Protein AF-Q32J67-F1 (afdb_monomer)

Sequence (206 aa):
MATLTDVAEKTATAYMEISRYQALCDAAQRNIHSLENVYNMAALRANAGLNSSSDELQAQTCIAGMRSTLEQYQAQMASAKAQLAVLTGVQPEAIAAPPAELAEQPVSLKNIDYQSIPLVLAAENLRQSAQYGVEKTKAQYWPTLSIQGGKTRYQTSDRSYWDDQLQLNVNAPLYQGGAVSAQVQQAEGQQKISASQVEQAKLDVL

Solvent-accessible surface area (backbone atoms only — not comparable to full-atom values): 11510 Å² total; per-residue (Å²): 130,85,47,74,64,55,52,51,48,52,40,52,50,27,51,50,45,31,53,50,26,51,54,49,36,55,49,38,53,54,48,42,56,53,38,51,52,53,25,52,53,32,44,53,35,26,76,70,68,75,46,64,65,62,56,27,53,50,33,49,49,52,39,54,53,44,50,54,50,34,53,51,31,51,52,51,26,51,51,26,37,52,52,32,20,72,72,69,75,48,81,65,90,76,80,78,81,77,65,72,69,76,77,54,75,89,70,60,86,88,72,66,64,58,86,77,34,68,64,30,46,52,28,46,53,48,24,52,51,28,48,52,47,26,53,57,42,54,48,65,74,45,63,48,78,48,77,50,74,49,77,47,78,48,79,53,100,91,52,71,53,77,48,79,46,79,47,82,46,76,50,65,77,87,77,66,90,56,52,62,58,54,50,30,53,51,30,50,49,50,24,52,52,28,50,51,44,30,53,50,39,52,57,78,70,110

Radius of gyration: 34.41 Å; Cα contacts (8 Å, |Δi|>4): 169; chains: 1; bounding box: 101×38×79 Å

InterPro domains:
  IPR003423 Outer membrane efflux protein [PF02321] (5-89)
  IPR003423 Outer membrane efflux protein [PF02321] (118-205)
  IPR051906 Outer membrane protein TolC-like [PTHR30026] (3-205)

Organism: Shigella dysenteriae serotype 1 (strain Sd197) (NCBI:txid300267)

Mean predicted aligned error: 8.93 Å

Nearest PDB structures (foldseek):
  2wmz-assembly1_B  TM=5.118E-01  e=3.443E-07  Escherichia coli K-12
  2xmn-assembly1_C  TM=4.868E-01  e=1.794E-07  Escherichia coli K-12
  1ek9-assembly1_A  TM=4.759E-01  e=8.212E-07  Escherichia coli
  5azs-assembly1_C  TM=4.398E-01  e=3.025E-06  Pseudomonas aeruginosa PAO1
  4mt0-assembly1_A  TM=4.741E-01  e=1.985E-04  Neisseria gonorrhoeae

pLDDT: mean 92.66, std 7.28, range [44.03, 98.69]

Secondary structure (DSSP, 8-state):
---HHHHHHHHHHHHHHHHHHHHHHHHHHHHHHHHHHHHHHHHHHHHTTSS-HHHHHHHHHHHHHHHHHHHHHHHHHHHHHHHHHHHHS---SS-PPPPGGGGS--S-GGG--GGG-HHHHHHHHHHHHHHHHHHHHHGGGSPEEEEEEEEEEEEETTEEEEEEEEEEEEE-----TTHHHHHHHHHHHHHHHHHHHHHHHHHTT-

Foldseek 3Di:
DQDPVNLVVLLVVLLVLLLVLVVVLVVLVVVLVVLVVQLVVLVVCVVVVNDPCVSNVVSVVVSVVSVVVSVVSVVSSVVSQVSNCVSPVDRDPDDDNPDPCVVDDPDDLVPDPLVPDPLLVVLVVQLVVLVVVLVVLVCLQAKDKDKDWDWDWDDDPVDIDIDTDIDIDIGHDPDDPCPSVVSSVVSVVSSVVSVVSSVVSSVVVD

Structure (mmCIF, N/CA/C/O backbone):
data_AF-Q32J67-F1
#
_entry.id   AF-Q32J67-F1
#
loop_
_atom_site.group_PDB
_atom_site.id
_atom_site.type_symbol
_atom_site.label_atom_id
_atom_site.label_alt_id
_atom_site.label_comp_id
_atom_site.label_asym_id
_atom_site.label_entity_id
_atom_site.label_seq_id
_atom_site.pdbx_PDB_ins_code
_atom_site.Cartn_x
_atom_site.Cartn_y
_atom_site.Cartn_z
_atom_site.occupancy
_atom_site.B_iso_or_equiv
_atom_site.auth_seq_id
_atom_site.auth_comp_id
_atom_site.auth_asym_id
_atom_site.auth_atom_id
_atom_site.pdbx_PDB_model_num
ATOM 1 N N . MET A 1 1 ? 15.522 -7.522 2.163 1.00 44.03 1 MET A N 1
ATOM 2 C CA . MET A 1 1 ? 15.788 -7.894 3.567 1.00 44.03 1 MET A CA 1
ATOM 3 C C . MET A 1 1 ? 14.934 -6.985 4.427 1.00 44.03 1 MET A C 1
ATOM 5 O O . MET A 1 1 ? 15.069 -5.779 4.271 1.00 44.03 1 MET A O 1
ATOM 9 N N . ALA A 1 2 ? 14.028 -7.532 5.240 1.00 58.34 2 ALA A N 1
ATOM 10 C CA . ALA A 1 2 ? 13.327 -6.738 6.247 1.00 58.34 2 ALA A CA 1
ATOM 11 C C . ALA A 1 2 ? 14.368 -6.225 7.250 1.00 58.34 2 ALA A C 1
ATOM 13 O O . ALA A 1 2 ? 15.205 -6.999 7.719 1.00 58.34 2 ALA A O 1
ATOM 14 N N . THR A 1 3 ? 14.386 -4.922 7.502 1.00 80.50 3 THR A N 1
ATOM 15 C CA . THR A 1 3 ? 15.254 -4.337 8.527 1.00 80.50 3 THR A CA 1
ATOM 16 C C . THR A 1 3 ? 14.644 -4.590 9.905 1.00 80.50 3 THR A C 1
ATOM 18 O O . THR A 1 3 ? 13.451 -4.865 10.023 1.00 80.50 3 THR A O 1
ATOM 21 N N . LEU A 1 4 ? 15.442 -4.478 10.972 1.00 84.75 4 LEU A N 1
ATOM 22 C CA . LEU A 1 4 ? 14.909 -4.529 12.343 1.00 84.75 4 LEU A CA 1
ATOM 23 C C . LEU A 1 4 ? 13.799 -3.490 12.557 1.00 84.75 4 LEU A C 1
ATOM 25 O O . LEU A 1 4 ? 12.823 -3.773 13.243 1.00 84.75 4 LEU A O 1
ATOM 29 N N . THR A 1 5 ? 13.923 -2.322 11.924 1.00 84.50 5 THR A N 1
ATOM 30 C CA . THR A 1 5 ? 12.911 -1.263 11.948 1.00 84.50 5 THR A CA 1
ATOM 31 C C . THR A 1 5 ? 11.600 -1.704 11.299 1.00 84.50 5 THR A C 1
ATOM 33 O O . THR A 1 5 ? 10.558 -1.518 11.908 1.00 84.50 5 THR A O 1
ATOM 36 N N . ASP A 1 6 ? 11.643 -2.353 10.129 1.00 87.12 6 ASP A N 1
ATOM 37 C CA . ASP A 1 6 ? 10.445 -2.871 9.444 1.00 87.12 6 ASP A CA 1
ATOM 38 C C . ASP A 1 6 ? 9.730 -3.944 10.282 1.00 87.12 6 ASP A C 1
ATOM 40 O O . ASP A 1 6 ? 8.506 -3.956 10.389 1.00 87.12 6 ASP A O 1
ATOM 44 N N . VAL A 1 7 ? 10.487 -4.828 10.941 1.00 91.19 7 VAL A N 1
ATOM 45 C CA . VAL A 1 7 ? 9.901 -5.827 11.849 1.00 91.19 7 VAL A CA 1
ATOM 46 C C . VAL A 1 7 ? 9.287 -5.157 13.078 1.00 91.19 7 VAL A C 1
ATOM 48 O O . VAL A 1 7 ? 8.182 -5.526 13.478 1.00 91.19 7 VAL A O 1
ATOM 51 N N . ALA A 1 8 ? 9.963 -4.168 13.668 1.00 91.69 8 ALA A N 1
ATOM 52 C CA . ALA A 1 8 ? 9.455 -3.432 14.824 1.00 91.69 8 ALA A CA 1
ATOM 53 C C . ALA A 1 8 ? 8.182 -2.639 14.488 1.00 91.69 8 ALA A C 1
ATOM 55 O O . ALA A 1 8 ? 7.212 -2.709 15.238 1.00 91.69 8 ALA A O 1
ATOM 56 N N . GLU A 1 9 ? 8.154 -1.959 13.341 1.00 90.56 9 GLU A N 1
ATOM 57 C CA . GLU A 1 9 ? 6.986 -1.241 12.826 1.00 90.56 9 GLU A CA 1
ATOM 58 C C . GLU A 1 9 ? 5.807 -2.193 12.619 1.00 90.56 9 GLU A C 1
ATOM 60 O O . GLU A 1 9 ? 4.740 -1.989 13.191 1.00 90.56 9 GLU A O 1
ATOM 65 N N . LYS A 1 10 ? 6.008 -3.295 11.887 1.00 93.19 10 LYS A N 1
ATOM 66 C CA . LYS A 1 10 ? 4.960 -4.305 11.668 1.00 93.19 10 LYS A CA 1
ATOM 67 C C . LYS A 1 10 ? 4.450 -4.901 12.973 1.00 93.19 10 LYS A C 1
ATOM 69 O O . LYS A 1 10 ? 3.253 -5.134 13.111 1.00 93.19 10 LYS A O 1
ATOM 74 N N . THR A 1 11 ? 5.344 -5.129 13.933 1.00 93.94 11 THR A N 1
ATOM 75 C CA . THR A 1 11 ? 4.987 -5.634 15.265 1.00 93.94 11 THR A CA 1
ATOM 76 C C . THR A 1 11 ? 4.120 -4.620 16.010 1.00 93.94 11 THR A C 1
ATOM 78 O O . THR A 1 11 ? 3.085 -4.994 16.561 1.00 93.94 11 THR A O 1
ATOM 81 N N . ALA A 1 12 ? 4.495 -3.337 15.989 1.00 92.19 12 ALA A N 1
ATOM 82 C CA . ALA A 1 12 ? 3.724 -2.261 16.605 1.00 92.19 12 ALA A CA 1
ATOM 83 C C . ALA A 1 12 ? 2.354 -2.081 15.932 1.00 92.19 12 ALA A C 1
ATOM 85 O O . ALA A 1 12 ? 1.340 -2.003 16.624 1.00 92.19 12 ALA A O 1
ATOM 86 N N . THR A 1 13 ? 2.294 -2.102 14.599 1.00 93.12 13 THR A N 1
ATOM 87 C CA . THR A 1 13 ? 1.035 -2.032 13.849 1.00 93.12 13 THR A CA 1
ATOM 88 C C . THR A 1 13 ? 0.132 -3.211 14.193 1.00 93.12 13 THR A C 1
ATOM 90 O O . THR A 1 13 ? -1.011 -2.994 14.584 1.00 93.12 13 THR A O 1
ATOM 93 N N . ALA A 1 14 ? 0.640 -4.448 14.158 1.00 94.19 14 ALA A N 1
ATOM 94 C CA . ALA A 1 14 ? -0.142 -5.630 14.528 1.00 94.19 14 ALA A CA 1
ATOM 95 C C . ALA A 1 14 ? -0.662 -5.548 15.975 1.00 94.19 14 ALA A C 1
ATOM 97 O O . ALA A 1 14 ? -1.817 -5.882 16.242 1.00 94.19 14 ALA A O 1
ATOM 98 N N . TYR A 1 15 ? 0.151 -5.042 16.909 1.00 94.50 15 TYR A N 1
ATOM 99 C CA . TYR A 1 15 ? -0.270 -4.793 18.289 1.00 94.50 15 TYR A CA 1
ATOM 100 C C . TYR A 1 15 ? -1.436 -3.792 18.367 1.00 94.50 15 TYR A C 1
ATOM 102 O O . TYR A 1 15 ? -2.450 -4.054 19.022 1.00 94.50 15 TYR A O 1
ATOM 110 N N . MET A 1 16 ? -1.329 -2.668 17.654 1.00 94.00 16 MET A N 1
ATOM 111 C CA . MET A 1 16 ? -2.381 -1.651 17.592 1.00 94.00 16 MET A CA 1
ATOM 112 C C . MET A 1 16 ? -3.652 -2.163 16.907 1.00 94.00 16 MET A C 1
ATOM 114 O O . MET A 1 16 ? -4.756 -1.820 17.334 1.00 94.00 16 MET A O 1
ATOM 118 N N . GLU A 1 17 ? -3.538 -3.024 15.896 1.00 95.31 17 GLU A N 1
ATOM 119 C CA . GLU A 1 17 ? -4.694 -3.638 15.242 1.00 95.31 17 GLU A CA 1
ATOM 120 C C . GLU A 1 17 ? -5.467 -4.573 16.174 1.00 95.31 17 GLU A C 1
ATOM 122 O O . GLU A 1 17 ? -6.699 -4.529 16.188 1.00 95.31 17 GLU A O 1
ATOM 127 N N . ILE A 1 18 ? -4.776 -5.372 16.994 1.00 96.19 18 ILE A N 1
ATOM 128 C CA . ILE A 1 18 ? -5.430 -6.206 18.013 1.00 96.19 18 ILE A CA 1
ATOM 129 C C . ILE A 1 18 ? -6.193 -5.314 18.998 1.00 96.19 18 ILE A C 1
ATOM 131 O O . ILE A 1 18 ? -7.356 -5.593 19.293 1.00 96.19 18 ILE A O 1
ATOM 135 N N . SER A 1 19 ? -5.577 -4.220 19.462 1.00 94.44 19 SER A N 1
ATOM 136 C CA . SER A 1 19 ? -6.222 -3.282 20.389 1.00 94.44 19 SER A CA 1
ATOM 137 C C . SER A 1 19 ? -7.449 -2.616 19.757 1.00 94.44 19 SER A C 1
ATOM 139 O O . SER A 1 19 ? -8.518 -2.566 20.372 1.00 94.44 19 SER A O 1
ATOM 141 N N . ARG A 1 20 ? -7.342 -2.195 18.490 1.00 95.75 20 ARG A N 1
ATOM 142 C CA . ARG A 1 20 ? -8.460 -1.664 17.699 1.00 95.75 20 ARG A CA 1
ATOM 143 C C . ARG A 1 20 ? -9.611 -2.662 17.630 1.00 95.75 20 ARG A C 1
ATOM 145 O O . ARG A 1 20 ? -10.749 -2.296 17.916 1.00 95.75 20 ARG A O 1
ATOM 152 N N . TYR A 1 21 ? -9.343 -3.906 17.236 1.00 97.31 21 TYR A N 1
ATOM 153 C CA . TYR A 1 21 ? -10.407 -4.895 17.079 1.00 97.31 21 TYR A CA 1
ATOM 154 C C . TYR A 1 21 ? -11.020 -5.321 18.409 1.00 97.31 21 TYR A C 1
ATOM 156 O O . TYR A 1 21 ? -12.222 -5.569 18.448 1.00 97.31 21 TYR A O 1
ATOM 164 N N . GLN A 1 22 ? -10.254 -5.313 19.501 1.00 95.69 22 GLN A N 1
ATOM 165 C CA . GLN A 1 22 ? -10.805 -5.492 20.842 1.00 95.69 22 GLN A CA 1
ATOM 166 C C . GLN A 1 22 ? -11.825 -4.394 21.173 1.00 95.69 22 GLN A C 1
ATOM 168 O O . GLN A 1 22 ? -12.973 -4.696 21.491 1.00 95.69 22 GLN A O 1
ATOM 173 N N . ALA A 1 23 ? -11.454 -3.123 20.985 1.00 95.50 23 ALA A N 1
ATOM 174 C CA . ALA A 1 23 ? -12.356 -1.997 21.223 1.00 95.50 23 ALA A CA 1
ATOM 175 C C . ALA A 1 23 ? -13.598 -2.022 20.308 1.00 95.50 23 ALA A C 1
ATOM 177 O O . ALA A 1 23 ? -14.700 -1.673 20.740 1.00 95.50 23 ALA A O 1
ATOM 178 N N . LEU A 1 24 ? -13.444 -2.455 19.051 1.00 98.06 24 LEU A N 1
ATOM 179 C CA . LEU A 1 24 ? -14.556 -2.623 18.112 1.00 98.06 24 LEU A CA 1
ATOM 180 C C . LEU A 1 24 ? -15.492 -3.771 18.512 1.00 98.06 24 LEU A C 1
ATOM 182 O O . LEU A 1 24 ? -16.707 -3.615 18.390 1.00 98.06 24 LEU A O 1
ATOM 186 N N . CYS A 1 25 ? -14.963 -4.885 19.028 1.00 97.88 25 CYS A N 1
ATOM 187 C CA . CYS A 1 25 ? -15.777 -5.969 19.582 1.00 97.88 25 CYS A CA 1
ATOM 188 C C . CYS A 1 25 ? -16.578 -5.482 20.796 1.00 97.88 25 CYS A C 1
ATOM 190 O O . CYS A 1 25 ? -17.792 -5.676 20.843 1.00 97.88 25 CYS A O 1
ATOM 192 N N . ASP A 1 26 ? -15.939 -4.762 21.721 1.00 97.12 26 ASP A N 1
ATOM 193 C CA . ASP A 1 26 ? -16.602 -4.202 22.904 1.00 97.12 26 ASP A CA 1
ATOM 194 C C . ASP A 1 26 ? -17.678 -3.168 22.529 1.00 97.12 26 ASP A C 1
ATOM 196 O O . ASP A 1 26 ? -18.742 -3.082 23.151 1.00 97.12 26 ASP A O 1
ATOM 200 N N . ALA A 1 27 ? -17.431 -2.355 21.498 1.00 98.19 27 ALA A N 1
ATOM 201 C CA . ALA A 1 27 ? -18.417 -1.421 20.961 1.00 98.19 27 ALA A CA 1
ATOM 202 C C . ALA A 1 27 ? -19.591 -2.146 20.282 1.00 98.19 27 ALA A C 1
ATOM 204 O O . ALA A 1 27 ? -20.748 -1.794 20.527 1.00 98.19 27 ALA A O 1
ATOM 205 N N . ALA A 1 28 ? -19.316 -3.171 19.472 1.00 98.00 28 ALA A N 1
ATOM 206 C CA . ALA A 1 28 ? -20.341 -3.975 18.814 1.00 98.00 28 ALA A CA 1
ATOM 207 C C . ALA A 1 28 ? -21.219 -4.709 19.837 1.00 98.00 28 ALA A C 1
ATOM 209 O O . ALA A 1 28 ? -22.442 -4.670 19.717 1.00 98.00 28 ALA A O 1
ATOM 210 N N . GLN A 1 29 ? -20.626 -5.277 20.890 1.00 98.38 29 GLN A N 1
ATOM 211 C CA . GLN A 1 29 ? -21.356 -5.954 21.962 1.00 98.38 29 GLN A CA 1
ATOM 212 C C . GLN A 1 29 ? -22.295 -4.999 22.715 1.00 98.38 29 GLN A C 1
ATOM 214 O O . GLN A 1 29 ? -23.468 -5.308 22.922 1.00 98.38 29 GLN A O 1
ATOM 219 N N . ARG A 1 30 ? -21.820 -3.795 23.065 1.00 98.44 30 ARG A N 1
ATOM 220 C CA . ARG A 1 30 ? -22.671 -2.753 23.672 1.00 98.44 30 ARG A CA 1
ATOM 221 C C . ARG A 1 30 ? -23.815 -2.327 22.751 1.00 98.44 30 ARG A C 1
ATOM 223 O O . ARG A 1 30 ? -24.921 -2.079 23.225 1.00 98.44 30 ARG A O 1
ATOM 230 N N . ASN A 1 31 ? -23.564 -2.252 21.446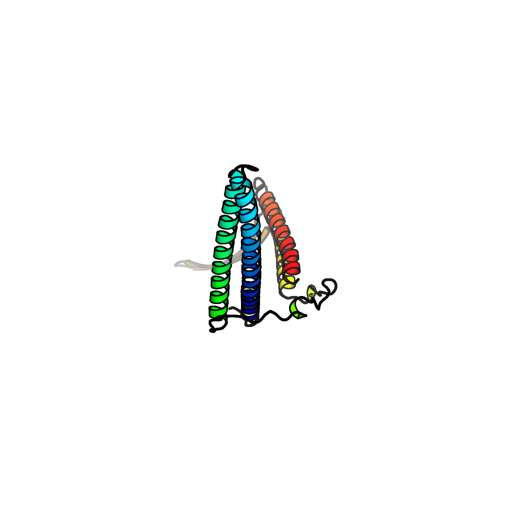 1.00 97.50 31 ASN A N 1
ATOM 231 C CA . ASN A 1 31 ? -24.584 -1.897 20.463 1.00 97.50 31 ASN A CA 1
ATOM 232 C C . ASN A 1 31 ? -25.641 -3.007 20.319 1.00 97.50 31 ASN A C 1
ATOM 234 O O . ASN A 1 31 ? -26.833 -2.712 20.334 1.00 97.50 31 ASN A O 1
ATOM 238 N N . ILE A 1 32 ? -25.229 -4.280 20.306 1.00 98.56 32 ILE A N 1
ATOM 239 C CA . ILE A 1 32 ? -26.148 -5.429 20.341 1.00 98.56 32 ILE A CA 1
ATOM 240 C C . ILE A 1 32 ? -27.062 -5.343 21.568 1.00 98.56 32 ILE A C 1
ATOM 242 O O . ILE A 1 32 ? -28.277 -5.411 21.412 1.00 98.56 32 ILE A O 1
ATOM 246 N N . HIS A 1 33 ? -26.514 -5.087 22.759 1.00 98.19 33 HIS A N 1
ATOM 247 C CA . HIS A 1 33 ? -27.327 -4.924 23.969 1.00 98.19 33 HIS A CA 1
ATOM 248 C C . HIS A 1 33 ? -28.293 -3.734 23.900 1.00 98.19 33 HIS A C 1
ATOM 250 O O . HIS A 1 33 ? -29.425 -3.816 24.373 1.00 98.19 33 HIS A O 1
ATOM 256 N N . SER A 1 34 ? -27.883 -2.624 23.282 1.00 97.94 34 SER A N 1
ATOM 257 C CA . SER A 1 34 ? -28.778 -1.486 23.040 1.00 97.94 34 SER A CA 1
ATOM 258 C C . SER A 1 34 ? -29.930 -1.861 22.098 1.00 97.94 34 SER A C 1
ATOM 260 O O . SER A 1 34 ? -31.093 -1.572 22.384 1.00 97.94 34 SER A O 1
ATOM 262 N N . LEU A 1 35 ? -29.628 -2.569 21.007 1.00 97.25 35 LEU A N 1
ATOM 263 C CA . LEU A 1 35 ? -30.623 -3.042 20.044 1.00 97.25 35 LEU A CA 1
ATOM 264 C C . LEU A 1 35 ? -31.576 -4.080 20.647 1.00 97.25 35 LEU A C 1
ATOM 266 O O . LEU A 1 35 ? -32.759 -4.068 20.319 1.00 97.25 35 LEU A O 1
ATOM 270 N N . GLU A 1 36 ? -31.106 -4.927 21.563 1.00 98.12 36 GLU A N 1
ATOM 271 C CA . GLU A 1 36 ? -31.950 -5.865 22.316 1.00 98.12 36 GLU A CA 1
ATOM 272 C C . GLU A 1 36 ? -33.009 -5.124 23.154 1.00 98.12 36 GLU A C 1
ATOM 274 O O . GLU A 1 36 ? -34.165 -5.546 23.205 1.00 98.12 36 GLU A O 1
ATOM 279 N N . ASN A 1 37 ? -32.675 -3.963 23.729 1.00 97.69 37 ASN A N 1
ATOM 280 C CA . ASN A 1 37 ? -33.658 -3.124 24.425 1.00 97.69 37 ASN A CA 1
ATOM 281 C C . ASN A 1 37 ? -34.697 -2.521 23.466 1.00 97.69 37 ASN A C 1
ATOM 283 O O . ASN A 1 37 ? -35.886 -2.488 23.788 1.00 97.69 37 ASN A O 1
ATOM 287 N N . VAL A 1 38 ? -34.267 -2.067 22.283 1.00 95.56 38 VAL A N 1
ATOM 288 C CA . VAL A 1 38 ? -35.172 -1.559 21.234 1.00 95.56 38 VAL A CA 1
ATOM 289 C C . VAL A 1 38 ? -36.122 -2.656 20.762 1.00 95.56 38 VAL A C 1
ATOM 291 O O . VAL A 1 38 ? -37.329 -2.427 20.689 1.00 95.56 38 VAL A O 1
ATOM 294 N N . TYR A 1 39 ? -35.594 -3.854 20.516 1.00 96.62 39 TYR A N 1
ATOM 295 C CA . TYR A 1 39 ? -36.379 -5.033 20.169 1.00 96.62 39 TYR A CA 1
ATOM 296 C C . TYR A 1 39 ? -37.432 -5.343 21.240 1.00 96.62 39 TYR A C 1
ATOM 298 O O . TYR A 1 39 ? -38.609 -5.470 20.914 1.00 96.62 39 TYR A O 1
ATOM 306 N N . ASN A 1 40 ? -37.050 -5.369 22.522 1.00 96.38 40 ASN A N 1
ATOM 307 C CA . ASN A 1 40 ? -37.987 -5.640 23.616 1.00 96.38 40 ASN A CA 1
ATOM 308 C C . ASN A 1 40 ? -39.116 -4.597 23.688 1.00 96.38 40 ASN A C 1
ATOM 310 O O . ASN A 1 40 ? -40.279 -4.953 23.880 1.00 96.38 40 ASN A O 1
ATOM 314 N N . MET A 1 41 ? -38.804 -3.311 23.495 1.00 95.19 41 MET A N 1
ATOM 315 C CA . MET A 1 41 ? -39.820 -2.252 23.452 1.00 95.19 41 MET A CA 1
ATOM 316 C C . MET A 1 41 ? -40.755 -2.388 22.242 1.00 95.19 41 MET A C 1
ATOM 318 O O . MET A 1 41 ? -41.967 -2.213 22.388 1.00 95.19 41 MET A O 1
ATOM 322 N N . ALA A 1 42 ? -40.217 -2.715 21.064 1.00 93.38 42 ALA A N 1
ATOM 323 C CA . ALA A 1 42 ? -41.010 -2.951 19.861 1.00 93.38 42 ALA A CA 1
ATOM 324 C C . ALA A 1 42 ? -41.951 -4.155 20.040 1.00 93.38 42 ALA A C 1
ATOM 326 O O . ALA A 1 42 ? -43.148 -4.032 19.781 1.00 93.38 42 ALA A O 1
ATOM 327 N N . ALA A 1 43 ? -41.443 -5.263 20.587 1.00 93.69 43 ALA A N 1
ATOM 328 C CA . ALA A 1 43 ? -42.217 -6.468 20.870 1.00 93.69 43 ALA A CA 1
ATOM 329 C C . ALA A 1 43 ? -43.349 -6.203 21.879 1.00 93.69 43 ALA A C 1
ATOM 331 O O . ALA A 1 43 ? -44.485 -6.623 21.669 1.00 93.69 43 ALA A O 1
ATOM 332 N N . LEU A 1 44 ? -43.089 -5.453 22.959 1.00 95.06 44 LEU A N 1
ATOM 333 C CA . LEU A 1 44 ? -44.132 -5.074 23.922 1.00 95.06 44 LEU A CA 1
ATOM 334 C C . LEU A 1 44 ? -45.245 -4.241 23.269 1.00 95.06 44 LEU A C 1
ATOM 336 O O . LEU A 1 44 ? -46.425 -4.488 23.518 1.00 95.06 44 LEU A O 1
ATOM 340 N N . ARG A 1 45 ? -44.891 -3.280 22.406 1.00 94.44 45 ARG A N 1
ATOM 341 C CA . ARG A 1 45 ? -45.873 -2.450 21.688 1.00 94.44 45 ARG A CA 1
ATOM 342 C C . ARG A 1 45 ? -46.671 -3.249 20.662 1.00 94.44 45 ARG A C 1
ATOM 344 O O . ARG A 1 45 ? -47.877 -3.035 20.561 1.00 94.44 45 ARG A O 1
ATOM 3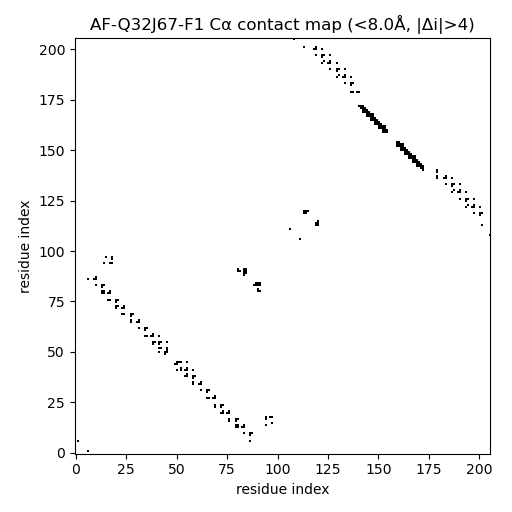51 N N . ALA A 1 46 ? -46.027 -4.153 19.927 1.00 92.75 46 ALA A N 1
ATOM 352 C CA . ALA A 1 46 ? -46.695 -5.028 18.969 1.00 92.75 46 ALA A CA 1
ATOM 353 C C . ALA A 1 46 ? -47.682 -5.976 19.673 1.00 92.75 46 ALA A C 1
ATOM 355 O O . ALA A 1 46 ? -48.842 -6.060 19.277 1.00 92.75 46 ALA A O 1
ATOM 356 N N . ASN A 1 47 ? -47.270 -6.592 20.787 1.00 91.88 47 ASN A N 1
ATOM 357 C CA . ASN A 1 47 ? -48.123 -7.474 21.593 1.00 91.88 47 ASN A CA 1
ATOM 358 C C . ASN A 1 47 ? -49.297 -6.741 22.262 1.00 91.88 47 ASN A C 1
ATOM 360 O O . ASN A 1 47 ? -50.359 -7.325 22.457 1.00 91.88 47 ASN A O 1
ATOM 364 N N . ALA A 1 48 ? -49.134 -5.455 22.582 1.00 93.31 48 ALA A N 1
ATOM 365 C CA . ALA A 1 48 ? -50.220 -4.595 23.052 1.00 93.31 48 ALA A CA 1
ATOM 366 C C . ALA A 1 48 ? -51.144 -4.095 21.918 1.00 93.31 48 ALA A C 1
ATOM 368 O O . ALA A 1 48 ? -52.077 -3.339 22.183 1.00 93.31 48 ALA A O 1
ATOM 369 N N . GLY A 1 49 ? -50.880 -4.469 20.660 1.00 89.94 49 GLY A N 1
ATOM 370 C CA . GLY A 1 49 ? -51.636 -4.021 19.487 1.00 89.94 49 GLY A CA 1
ATOM 371 C C . GLY A 1 49 ? -51.414 -2.550 19.117 1.00 89.94 49 GLY A C 1
ATOM 372 O O . GLY A 1 49 ? -52.203 -1.987 18.363 1.00 89.94 49 GLY A O 1
ATOM 373 N N . LEU A 1 50 ? -50.369 -1.909 19.653 1.00 88.25 50 LEU A N 1
ATOM 374 C CA . LEU A 1 50 ? -50.097 -0.480 19.458 1.00 88.25 50 LEU A CA 1
ATOM 375 C C . LEU A 1 50 ? -49.290 -0.190 18.187 1.00 88.25 50 LEU A C 1
ATOM 377 O O . LEU A 1 50 ? -49.418 0.900 17.640 1.00 88.25 50 LEU A O 1
ATOM 381 N N . ASN A 1 51 ? -48.469 -1.138 17.726 1.00 80.56 51 ASN A N 1
ATOM 382 C CA . ASN A 1 51 ? -47.637 -1.026 16.521 1.00 80.56 51 ASN A CA 1
ATOM 383 C C . ASN A 1 51 ? -47.674 -2.328 15.696 1.00 80.56 51 ASN A C 1
ATOM 385 O O . ASN A 1 51 ? -48.094 -3.376 16.180 1.00 80.56 51 ASN A O 1
ATOM 389 N N . SER A 1 52 ? -47.198 -2.263 14.447 1.00 82.88 52 SER A N 1
ATOM 390 C CA . SER A 1 52 ? -46.987 -3.443 13.596 1.00 82.88 52 SER A CA 1
ATOM 391 C C . SER A 1 52 ? -45.784 -4.273 14.067 1.00 82.88 52 SER A C 1
ATOM 393 O O . SER A 1 52 ?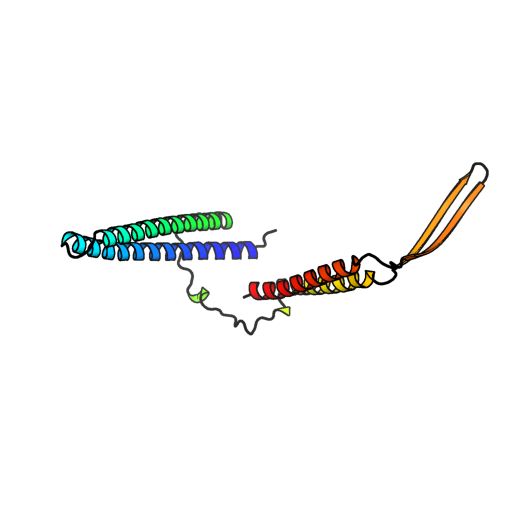 -44.771 -3.720 14.493 1.00 82.88 52 SER A O 1
ATOM 395 N N . SER A 1 53 ? -45.853 -5.596 13.877 1.00 86.56 53 SER A N 1
ATOM 396 C CA . SER A 1 53 ? -44.722 -6.535 14.003 1.00 86.56 53 SER A CA 1
ATOM 397 C C . SER A 1 53 ? -43.534 -6.221 13.076 1.00 86.56 53 SER A C 1
ATOM 399 O O . SER A 1 53 ? -42.462 -6.803 13.226 1.00 86.56 53 SER A O 1
ATOM 401 N N . SER A 1 54 ? -43.685 -5.283 12.133 1.00 92.50 54 SER A N 1
ATOM 402 C CA . SER A 1 54 ? -42.584 -4.796 11.297 1.00 92.50 54 SER A CA 1
ATOM 403 C C . SER A 1 54 ? -41.453 -4.166 12.117 1.00 92.50 54 SER A C 1
ATOM 405 O O . SER A 1 54 ? -40.292 -4.411 11.803 1.00 92.50 54 SER A O 1
ATOM 407 N N . ASP A 1 55 ? -41.753 -3.376 13.156 1.00 90.88 55 ASP A N 1
ATOM 408 C CA . ASP A 1 55 ? -40.711 -2.713 13.962 1.00 90.88 55 ASP A CA 1
ATOM 409 C C . ASP A 1 55 ? -39.858 -3.745 14.717 1.00 90.88 55 ASP A C 1
ATOM 411 O O . ASP A 1 55 ? -38.635 -3.626 14.797 1.00 90.88 55 ASP A O 1
ATOM 415 N N . GLU A 1 56 ? -40.508 -4.795 15.225 1.00 92.38 56 GLU A N 1
ATOM 416 C CA . GLU A 1 56 ? -39.854 -5.933 15.874 1.00 92.38 56 GLU A CA 1
ATOM 417 C C . GLU A 1 56 ? -38.931 -6.669 14.893 1.00 92.38 56 GLU A C 1
ATOM 419 O O . GLU A 1 56 ? -37.753 -6.881 15.189 1.00 92.38 56 GLU A O 1
ATOM 424 N N . LEU A 1 57 ? -39.432 -6.984 13.694 1.00 94.31 57 LEU A N 1
ATOM 425 C CA . LEU A 1 57 ? -38.658 -7.664 12.654 1.00 94.31 57 LEU A CA 1
ATOM 426 C C . LEU A 1 57 ? -37.463 -6.822 12.173 1.00 94.31 57 LEU A C 1
ATOM 428 O O . LEU A 1 57 ? -36.377 -7.355 11.929 1.00 94.31 57 LEU A O 1
ATOM 432 N N . GLN A 1 58 ? -37.633 -5.503 12.059 1.00 94.88 58 GLN A N 1
ATOM 433 C CA . GLN A 1 58 ? -36.546 -4.584 11.716 1.00 94.88 58 GLN A CA 1
ATOM 434 C C . GLN A 1 58 ? -35.479 -4.553 12.814 1.00 94.88 58 GLN A C 1
ATOM 436 O O . GLN A 1 58 ? -34.293 -4.693 12.510 1.00 94.88 58 GLN A O 1
ATOM 441 N N . ALA A 1 59 ? -35.877 -4.448 14.087 1.00 94.62 59 ALA A N 1
ATOM 442 C CA . ALA A 1 59 ? -34.942 -4.491 15.210 1.00 94.62 59 ALA A CA 1
ATOM 443 C C . ALA A 1 59 ? -34.175 -5.823 15.254 1.00 94.62 59 ALA A C 1
ATOM 445 O O . ALA A 1 59 ? -32.952 -5.828 15.402 1.00 94.62 59 ALA A O 1
ATOM 446 N N . GLN A 1 60 ? -34.861 -6.948 15.034 1.00 96.19 60 GLN A N 1
ATOM 447 C CA . GLN A 1 60 ? -34.234 -8.267 14.953 1.00 96.19 60 GLN A CA 1
ATOM 448 C C . GLN A 1 60 ? -33.227 -8.361 13.795 1.00 96.19 60 GLN A C 1
ATOM 450 O O . GLN A 1 60 ? -32.134 -8.903 13.967 1.00 96.19 60 GLN A O 1
ATOM 455 N N . THR A 1 61 ? -33.555 -7.784 12.636 1.00 97.94 61 THR A N 1
ATOM 456 C CA . THR A 1 61 ? -32.648 -7.718 11.479 1.00 97.94 61 THR A CA 1
ATOM 457 C C . THR A 1 61 ? -31.396 -6.898 11.803 1.00 97.94 61 THR A C 1
ATOM 459 O O . THR A 1 61 ? -30.283 -7.331 11.502 1.00 97.94 61 THR A O 1
ATOM 462 N N . CYS A 1 62 ? -31.543 -5.758 12.487 1.00 96.69 62 CYS A N 1
ATOM 463 C CA . CYS A 1 62 ? -30.413 -4.950 12.955 1.00 96.69 62 CYS A CA 1
ATOM 464 C C . CYS A 1 62 ? -29.525 -5.712 13.952 1.00 96.69 62 CYS A C 1
ATOM 466 O O . CYS A 1 62 ? -28.300 -5.654 13.839 1.00 96.69 62 CYS A O 1
ATOM 468 N N . ILE A 1 63 ? -30.114 -6.464 14.891 1.00 98.44 63 ILE A N 1
ATOM 469 C CA . ILE A 1 63 ? -29.365 -7.316 15.833 1.00 98.44 63 ILE A CA 1
ATOM 470 C C . ILE A 1 63 ? -28.575 -8.386 15.074 1.00 98.44 63 ILE A C 1
ATOM 472 O O . ILE A 1 63 ? -27.385 -8.564 15.333 1.00 98.44 63 ILE A O 1
ATOM 476 N N . ALA A 1 64 ? -29.204 -9.083 14.124 1.00 98.38 64 ALA A N 1
ATOM 477 C CA . ALA A 1 64 ? -28.537 -10.102 13.315 1.00 98.38 64 ALA A CA 1
ATOM 478 C C . ALA A 1 64 ? -27.376 -9.510 12.496 1.00 98.38 64 ALA A C 1
ATOM 480 O O . ALA A 1 64 ? -26.284 -10.082 12.471 1.00 98.38 64 ALA A O 1
ATOM 481 N N . GLY A 1 65 ? -27.578 -8.329 11.901 1.00 98.38 65 GLY A N 1
ATOM 482 C CA . GLY A 1 65 ? -26.526 -7.582 11.213 1.00 98.38 65 GLY A CA 1
ATOM 483 C C . GLY A 1 65 ? -25.362 -7.222 12.139 1.00 98.38 65 GLY A C 1
ATOM 484 O O . GLY A 1 65 ? -24.207 -7.474 11.805 1.00 98.38 65 GLY A O 1
ATOM 485 N N . MET A 1 66 ? -25.648 -6.716 13.342 1.00 97.94 66 MET A N 1
ATOM 486 C CA . MET A 1 66 ? -24.606 -6.387 14.318 1.00 97.94 66 MET A CA 1
ATOM 487 C C . MET A 1 66 ? -23.858 -7.614 14.844 1.00 97.94 66 MET A C 1
ATOM 489 O O . MET A 1 66 ? -22.650 -7.530 15.058 1.00 97.94 66 MET A O 1
ATOM 493 N N . ARG A 1 67 ? -24.529 -8.762 14.999 1.00 98.56 67 ARG A N 1
ATOM 494 C CA . ARG A 1 67 ? -23.872 -10.035 15.334 1.00 98.56 67 ARG A CA 1
ATOM 495 C C . ARG A 1 67 ? -22.917 -10.477 14.229 1.00 98.56 67 ARG A C 1
ATOM 497 O O . ARG A 1 67 ? -21.780 -10.815 14.526 1.00 98.56 67 ARG A O 1
ATOM 504 N N . SER A 1 68 ? -23.323 -10.383 12.962 1.00 98.69 68 SER A N 1
ATOM 505 C CA . SER A 1 68 ? -22.419 -10.639 11.831 1.00 98.69 68 SER A CA 1
ATOM 506 C C . SER A 1 68 ? -21.192 -9.717 11.857 1.00 98.69 68 SER A C 1
ATOM 508 O O . SER A 1 68 ? -20.076 -10.167 11.612 1.00 98.69 68 SER A O 1
ATOM 510 N N . THR A 1 69 ? -21.373 -8.431 12.164 1.00 98.44 69 THR A N 1
ATOM 511 C CA . THR A 1 69 ? -20.258 -7.478 12.296 1.00 98.44 69 THR A CA 1
ATOM 512 C C . THR A 1 69 ? -19.317 -7.847 13.448 1.00 98.44 69 THR A C 1
ATOM 514 O O . THR A 1 69 ? -18.101 -7.757 13.293 1.00 98.44 69 THR A O 1
ATOM 517 N N . LEU A 1 70 ? -19.854 -8.299 14.586 1.00 98.62 70 LEU A N 1
ATOM 518 C CA . LEU A 1 70 ? -19.049 -8.768 15.717 1.00 98.62 70 LEU A CA 1
ATOM 519 C C . LEU A 1 70 ? -18.171 -9.968 15.326 1.00 98.62 70 LEU A C 1
ATOM 521 O O . LEU A 1 70 ? -16.969 -9.937 15.580 1.00 98.62 70 LEU A O 1
ATOM 525 N N . GLU A 1 71 ? -18.735 -10.972 14.650 1.00 98.69 71 GLU A N 1
ATOM 526 C CA . GLU A 1 71 ? -17.981 -12.136 14.153 1.00 98.69 71 GLU A CA 1
ATOM 527 C C . GLU A 1 71 ? -16.858 -11.719 13.186 1.00 98.69 71 GLU A C 1
ATOM 529 O O . GLU A 1 71 ? -15.734 -12.218 13.260 1.00 98.69 71 GLU A O 1
ATOM 534 N N . GLN A 1 72 ? -17.121 -10.741 12.310 1.00 98.69 72 GLN A N 1
ATOM 535 C CA . GLN A 1 72 ? -16.095 -10.192 11.418 1.00 98.69 72 GLN A CA 1
ATOM 536 C C . GLN A 1 72 ? -14.959 -9.520 12.199 1.00 98.69 72 GLN A C 1
ATOM 538 O O . GLN A 1 72 ? -13.790 -9.755 11.891 1.00 98.69 72 GLN A O 1
ATOM 543 N N . TYR A 1 73 ? -15.263 -8.717 13.223 1.00 98.56 73 TYR A N 1
ATOM 544 C CA . TYR A 1 73 ? -14.230 -8.101 14.063 1.00 98.56 73 TYR A CA 1
ATOM 545 C C . TYR A 1 73 ? -13.417 -9.133 14.843 1.00 98.56 73 TYR A C 1
ATOM 547 O O . TYR A 1 73 ? -12.197 -8.994 14.928 1.00 98.56 73 TYR A O 1
ATOM 555 N N . GLN A 1 74 ? -14.048 -10.195 15.346 1.00 98.00 74 GLN A N 1
ATOM 556 C CA . GLN A 1 74 ? -13.347 -11.292 16.017 1.00 98.00 74 GLN A CA 1
ATOM 557 C C . GLN A 1 74 ? -12.404 -12.036 15.062 1.00 98.00 74 GLN A C 1
ATOM 559 O O . GLN A 1 74 ? -11.256 -12.306 15.419 1.00 98.00 74 GLN A O 1
ATOM 564 N N . ALA A 1 75 ? -12.838 -12.302 13.826 1.00 98.44 75 ALA A N 1
ATOM 565 C CA . ALA A 1 75 ? -11.991 -12.915 12.805 1.00 98.44 75 ALA A CA 1
ATOM 566 C C . ALA A 1 75 ? -10.780 -12.032 12.451 1.00 98.44 75 ALA A C 1
ATOM 568 O O . ALA A 1 75 ? -9.654 -12.526 12.354 1.00 98.44 75 ALA A O 1
ATOM 569 N N . GLN A 1 76 ? -10.981 -10.717 12.320 1.00 98.06 76 GLN A N 1
ATOM 570 C CA . GLN A 1 76 ? -9.881 -9.782 12.074 1.00 98.06 76 GLN A CA 1
ATOM 571 C C . GLN A 1 76 ? -8.936 -9.665 13.277 1.00 98.06 76 GLN A C 1
ATOM 573 O O . GLN A 1 76 ? -7.718 -9.622 13.102 1.00 98.06 76 GLN A O 1
ATOM 578 N N . MET A 1 77 ? -9.465 -9.708 14.503 1.00 96.94 77 MET A N 1
ATOM 579 C CA . MET A 1 77 ? -8.651 -9.773 15.717 1.00 96.94 77 MET A CA 1
ATOM 580 C C . MET A 1 77 ? -7.785 -11.039 15.741 1.00 96.94 77 MET A C 1
ATOM 582 O O . MET A 1 77 ? -6.606 -10.969 16.083 1.00 96.94 77 MET A O 1
ATOM 586 N N . ALA A 1 78 ? -8.341 -12.192 15.358 1.00 96.25 78 ALA A N 1
ATOM 587 C CA . ALA A 1 78 ? -7.600 -13.449 15.277 1.00 96.25 78 ALA A CA 1
ATOM 588 C C . ALA A 1 78 ? -6.488 -13.394 14.214 1.00 96.25 78 ALA A C 1
ATOM 590 O O . ALA A 1 78 ? -5.369 -13.832 14.479 1.00 96.25 78 ALA A O 1
ATOM 591 N N . SER A 1 79 ? -6.764 -12.791 13.052 1.00 96.88 79 SER A N 1
ATOM 592 C CA . SER A 1 79 ? -5.761 -12.539 12.008 1.00 96.88 79 SER A CA 1
ATOM 593 C C . SER A 1 79 ? -4.618 -11.654 12.521 1.00 96.88 79 SER A C 1
ATOM 595 O O . SER A 1 79 ? -3.451 -12.025 12.397 1.00 96.88 79 SER A O 1
ATOM 597 N N . ALA A 1 80 ? -4.934 -10.538 13.186 1.00 95.81 80 ALA A N 1
ATOM 598 C CA . ALA A 1 80 ? -3.929 -9.640 13.757 1.00 95.81 80 ALA A CA 1
ATOM 599 C C . ALA A 1 80 ? -3.081 -10.330 14.847 1.00 95.81 80 ALA A C 1
ATOM 601 O O . ALA A 1 80 ? -1.858 -10.184 14.871 1.00 95.81 80 ALA A O 1
ATOM 602 N N . LYS A 1 81 ? -3.694 -11.170 15.699 1.00 96.44 81 LYS A N 1
ATOM 603 C CA . LYS A 1 81 ? -2.967 -12.007 16.676 1.00 96.44 81 LYS A CA 1
ATOM 604 C C . LYS A 1 81 ? -2.015 -12.993 16.003 1.00 96.44 81 LYS A C 1
ATOM 606 O O . LYS A 1 81 ? -0.894 -13.162 16.474 1.00 96.44 81 LYS A O 1
ATOM 611 N N . ALA A 1 82 ? -2.439 -13.636 14.915 1.00 95.94 82 ALA A N 1
ATOM 612 C CA . ALA A 1 82 ? -1.593 -14.563 14.167 1.00 95.94 82 ALA A CA 1
ATOM 613 C C . ALA A 1 82 ? -0.403 -13.843 13.512 1.00 95.94 82 ALA A C 1
ATOM 615 O O . ALA A 1 82 ? 0.720 -14.338 13.567 1.00 95.94 82 ALA A O 1
ATOM 616 N N . GLN A 1 83 ? -0.619 -12.648 12.954 1.00 95.44 83 GLN A N 1
ATOM 617 C CA . GLN A 1 83 ? 0.462 -11.825 12.403 1.00 95.44 83 GLN A CA 1
ATOM 618 C C . GLN A 1 83 ? 1.471 -11.426 13.484 1.00 95.44 83 GLN A C 1
ATOM 620 O O . GLN A 1 83 ? 2.676 -11.586 13.288 1.00 95.44 83 GLN A O 1
ATOM 625 N N . LEU A 1 84 ? 0.992 -10.991 14.654 1.00 95.25 84 LEU A N 1
ATOM 626 C CA . LEU A 1 84 ? 1.864 -10.670 15.783 1.00 95.25 84 LEU A CA 1
ATOM 627 C C . LEU A 1 84 ? 2.659 -11.898 16.256 1.00 95.25 84 LEU A C 1
ATOM 629 O O . LEU A 1 84 ? 3.845 -11.779 16.567 1.00 95.25 84 LEU A O 1
ATOM 633 N N . ALA A 1 85 ? 2.045 -13.084 16.249 1.00 95.56 85 ALA A N 1
ATOM 634 C CA . ALA A 1 85 ? 2.718 -14.330 16.601 1.00 95.56 85 ALA A CA 1
ATOM 635 C C . ALA A 1 85 ? 3.814 -14.720 15.601 1.00 95.56 85 ALA A C 1
ATOM 637 O O . ALA A 1 85 ? 4.884 -15.158 16.015 1.00 95.56 85 ALA A O 1
ATOM 638 N N . VAL A 1 86 ? 3.605 -14.497 14.301 1.00 94.88 86 VAL A N 1
ATOM 639 C CA . VAL A 1 86 ? 4.644 -14.712 13.277 1.00 94.88 86 VAL A CA 1
ATOM 640 C C . VAL A 1 86 ? 5.824 -13.754 13.462 1.00 94.88 86 VAL A C 1
ATOM 642 O O . VAL A 1 86 ? 6.970 -14.152 13.270 1.00 94.88 86 VAL A O 1
ATOM 645 N N . LEU A 1 87 ? 5.560 -12.504 13.850 1.00 93.00 87 LEU A N 1
ATOM 646 C CA . LEU A 1 87 ? 6.592 -11.474 14.011 1.00 93.00 87 LEU A CA 1
ATOM 647 C C . LEU A 1 87 ? 7.403 -11.622 15.307 1.00 93.00 87 LEU A C 1
ATOM 649 O O . LEU A 1 87 ? 8.591 -11.310 15.322 1.00 93.00 87 LEU A O 1
ATOM 653 N N . THR A 1 88 ? 6.776 -12.097 16.387 1.00 92.75 88 THR A N 1
ATOM 654 C CA . THR A 1 88 ? 7.382 -12.141 17.734 1.00 92.75 88 THR A CA 1
ATOM 655 C C . THR A 1 88 ? 7.707 -13.548 18.233 1.00 92.75 88 THR A C 1
ATOM 657 O O . THR A 1 88 ? 8.474 -13.699 19.180 1.00 92.75 88 THR A O 1
ATOM 660 N N . GLY A 1 89 ? 7.115 -14.585 17.635 1.00 92.94 89 GLY A N 1
ATOM 661 C CA . GLY A 1 89 ? 7.185 -15.966 18.117 1.00 92.94 89 GLY A CA 1
ATOM 662 C C . GLY A 1 89 ? 6.318 -16.259 19.349 1.00 92.94 89 GLY A C 1
ATOM 663 O O . GLY A 1 89 ? 6.349 -17.379 19.856 1.00 92.94 89 GLY A O 1
ATOM 664 N N . VAL A 1 90 ? 5.544 -15.287 19.842 1.00 90.75 90 VAL A N 1
ATOM 665 C CA . VAL A 1 90 ? 4.663 -15.435 21.010 1.00 90.75 90 VAL A CA 1
ATOM 666 C C . VAL A 1 90 ? 3.216 -15.440 20.541 1.00 90.75 90 VAL A C 1
ATOM 668 O O . VAL A 1 90 ? 2.821 -14.557 19.793 1.00 90.75 90 VAL A O 1
ATOM 671 N N . GLN A 1 91 ? 2.404 -16.395 20.999 1.00 90.12 91 GLN A N 1
ATOM 672 C CA . GLN A 1 91 ? 0.967 -16.415 20.719 1.00 90.12 91 GLN A CA 1
ATOM 673 C C . GLN A 1 91 ? 0.214 -15.635 21.813 1.00 90.12 91 GLN A C 1
ATOM 675 O O . GLN A 1 91 ? 0.041 -16.164 22.912 1.00 90.12 91 GLN A O 1
ATOM 680 N N . PRO A 1 92 ? -0.238 -14.392 21.565 1.00 81.75 92 PRO A N 1
ATOM 681 C CA . PRO A 1 92 ? -0.908 -13.602 22.589 1.00 81.75 92 PRO A CA 1
ATOM 682 C C . PRO A 1 92 ? -2.362 -14.058 22.763 1.00 81.75 92 PRO A C 1
ATOM 684 O O . PRO A 1 92 ? -3.149 -14.044 21.812 1.00 81.75 92 PRO A O 1
ATOM 687 N N . GLU A 1 93 ? -2.756 -14.407 23.987 1.00 84.38 93 GLU A N 1
ATOM 688 C CA . GLU A 1 93 ? -4.174 -14.590 24.328 1.00 84.38 93 GLU A CA 1
ATOM 689 C C . GLU A 1 93 ? -4.862 -13.233 24.516 1.00 84.38 93 GLU A C 1
ATOM 691 O O . GLU A 1 93 ? -5.894 -12.959 23.894 1.00 84.38 93 GLU A O 1
ATOM 696 N N . ALA A 1 94 ? -4.232 -12.353 25.295 1.00 84.75 94 ALA A N 1
ATOM 697 C CA . ALA A 1 94 ? -4.630 -10.972 25.535 1.00 84.75 94 ALA A CA 1
ATOM 698 C C . ALA A 1 94 ? -3.411 -10.046 25.417 1.00 84.75 94 ALA A C 1
ATOM 700 O O . ALA A 1 94 ? -2.275 -10.473 25.628 1.00 84.75 94 ALA A O 1
ATOM 701 N N . ILE A 1 95 ? -3.656 -8.779 25.086 1.00 86.31 95 ILE A N 1
ATOM 702 C CA . ILE A 1 95 ? -2.633 -7.729 25.066 1.00 86.31 95 ILE A CA 1
ATOM 703 C C . ILE A 1 95 ? -2.977 -6.654 26.098 1.00 86.31 95 ILE A C 1
ATOM 705 O O . ILE A 1 95 ? -4.142 -6.483 26.462 1.00 86.31 95 ILE A O 1
ATOM 709 N N . ALA A 1 96 ? -1.968 -5.927 26.574 1.00 87.88 96 ALA A N 1
ATOM 710 C CA . ALA A 1 96 ? -2.199 -4.758 27.412 1.00 87.88 96 ALA A CA 1
ATOM 711 C C . ALA A 1 96 ? -2.784 -3.607 26.576 1.00 87.88 96 ALA A C 1
ATOM 713 O O . ALA A 1 96 ? -2.562 -3.521 25.365 1.00 87.88 96 ALA A O 1
ATOM 714 N N . ALA A 1 97 ? -3.506 -2.689 27.217 1.00 87.12 97 ALA A N 1
ATOM 715 C CA . ALA A 1 97 ? -3.899 -1.457 26.544 1.00 87.12 97 ALA A CA 1
ATOM 716 C C . ALA A 1 97 ? -2.637 -0.695 26.081 1.00 87.12 97 ALA A C 1
ATOM 718 O O . ALA A 1 97 ? -1.663 -0.639 26.840 1.00 87.12 97 ALA A O 1
ATOM 719 N N . PRO A 1 98 ? -2.622 -0.132 24.859 1.00 87.50 98 PRO A N 1
ATOM 720 C CA . PRO A 1 98 ? -1.537 0.735 24.425 1.00 87.50 98 PRO A CA 1
ATOM 721 C C . PRO A 1 98 ? -1.352 1.906 25.406 1.00 87.50 98 PRO A C 1
ATOM 723 O O . PRO A 1 98 ? -2.356 2.438 25.893 1.00 87.50 98 PRO A O 1
ATOM 726 N N . PRO A 1 99 ? -0.106 2.317 25.701 1.00 86.12 99 PRO A N 1
ATOM 727 C CA . PRO A 1 99 ? 0.160 3.502 26.513 1.00 86.12 99 PRO A CA 1
ATOM 728 C C . PRO A 1 99 ? -0.531 4.743 25.931 1.00 86.12 99 PRO A C 1
ATOM 730 O O . PRO A 1 99 ? -0.536 4.938 24.713 1.00 86.12 99 PRO A O 1
ATOM 733 N N . ALA A 1 100 ? -1.119 5.581 26.789 1.00 85.00 100 ALA A N 1
ATOM 734 C CA . ALA A 1 100 ? -1.856 6.774 26.362 1.00 85.00 100 ALA A CA 1
ATOM 735 C C . ALA A 1 100 ? -0.943 7.808 25.682 1.00 85.00 100 ALA A C 1
ATOM 737 O O . ALA A 1 100 ? -1.387 8.558 24.818 1.00 85.00 100 ALA A O 1
ATOM 738 N N . GLU A 1 101 ? 0.343 7.789 26.023 1.00 83.88 101 GLU A N 1
ATOM 739 C CA . GLU A 1 101 ? 1.397 8.630 25.464 1.00 83.88 101 GLU A CA 1
ATOM 740 C C . GLU A 1 101 ? 1.572 8.406 23.956 1.00 83.88 101 GLU A C 1
ATOM 742 O O . GLU A 1 101 ? 2.002 9.312 23.251 1.00 83.88 101 GLU A O 1
ATOM 747 N N . LEU A 1 102 ? 1.196 7.230 23.432 1.00 80.38 102 LEU A N 1
ATOM 748 C CA . LEU A 1 102 ? 1.227 6.961 21.989 1.00 80.38 102 LEU A CA 1
ATOM 749 C C . LEU A 1 102 ? 0.179 7.766 21.207 1.00 80.38 102 LEU A C 1
ATOM 751 O O . LEU A 1 102 ? 0.293 7.881 19.990 1.00 80.38 102 LEU A O 1
ATOM 755 N N . ALA A 1 103 ? -0.850 8.298 21.875 1.00 78.38 103 ALA A N 1
ATOM 756 C CA . ALA A 1 103 ? -1.830 9.182 21.249 1.00 78.38 103 ALA A CA 1
ATOM 757 C C . ALA A 1 103 ? -1.336 10.636 21.156 1.00 78.38 103 ALA A C 1
ATOM 759 O O . ALA A 1 103 ? -1.948 11.452 20.463 1.00 78.38 103 ALA A O 1
ATOM 760 N N . GLU A 1 104 ? -0.253 10.975 21.854 1.00 79.94 104 GLU A N 1
ATOM 761 C CA . GLU A 1 104 ? 0.356 12.294 21.783 1.00 79.94 104 GLU A CA 1
ATOM 762 C C . GLU A 1 104 ? 1.336 12.330 20.610 1.00 79.94 104 GLU A C 1
ATOM 764 O O . GLU A 1 104 ? 2.218 11.486 20.499 1.00 79.94 104 GLU A O 1
ATOM 769 N N . GLN A 1 105 ? 1.196 13.320 19.726 1.00 74.62 105 GLN A N 1
ATOM 770 C CA . GLN A 1 105 ? 2.150 13.559 18.645 1.00 74.62 105 GLN A CA 1
ATOM 771 C C . GLN A 1 105 ? 3.281 14.456 19.179 1.00 74.62 105 GLN A C 1
ATOM 773 O O . GLN A 1 105 ? 3.079 15.671 19.286 1.00 74.62 105 GLN A O 1
ATOM 778 N N . PRO A 1 106 ? 4.478 13.926 19.504 1.00 69.81 106 PRO A N 1
ATOM 779 C CA . PRO A 1 106 ? 5.536 14.732 20.114 1.00 69.81 106 PRO A CA 1
ATOM 780 C C . PRO A 1 106 ? 6.162 15.723 19.123 1.00 69.81 106 PRO A C 1
ATOM 782 O O . PRO A 1 106 ? 6.643 16.785 19.517 1.00 69.81 106 PRO A O 1
ATOM 785 N N . VAL A 1 107 ? 6.166 15.392 17.826 1.00 71.50 107 VAL A N 1
ATOM 786 C CA . VAL A 1 107 ? 6.787 16.208 16.776 1.00 71.50 107 VAL A CA 1
ATOM 787 C C . VAL A 1 107 ? 5.718 16.993 16.029 1.00 71.50 107 VAL A C 1
ATOM 789 O O . VAL A 1 107 ? 4.849 16.421 15.373 1.00 71.50 107 VAL A O 1
ATOM 792 N N . SER A 1 108 ? 5.803 18.324 16.080 1.00 75.94 108 SER A N 1
ATOM 793 C CA . SER A 1 108 ? 4.934 19.179 15.273 1.00 75.94 108 SER A CA 1
ATOM 794 C C . SER A 1 108 ? 5.192 18.941 13.784 1.00 75.94 108 SER A C 1
ATOM 796 O O . SER A 1 108 ? 6.321 19.098 13.321 1.00 75.94 108 SER A O 1
ATOM 798 N N . LEU A 1 109 ? 4.130 18.662 13.021 1.00 75.38 109 LEU A N 1
ATOM 799 C CA . LEU A 1 109 ? 4.192 18.419 11.569 1.00 75.38 109 LEU A CA 1
ATOM 800 C C . LEU A 1 109 ? 4.823 19.586 10.782 1.00 75.38 109 LEU A C 1
ATOM 802 O O . LEU A 1 109 ? 5.264 19.419 9.649 1.00 75.38 109 LEU A O 1
ATOM 806 N N . LYS A 1 110 ? 4.889 20.783 11.382 1.00 76.12 110 LYS A N 1
ATOM 807 C CA . LYS A 1 110 ? 5.526 21.971 10.794 1.00 76.12 110 LYS A CA 1
ATOM 808 C C . LYS A 1 110 ? 7.058 21.937 10.822 1.00 76.12 110 LYS A C 1
ATOM 810 O O . LYS A 1 110 ? 7.672 22.707 10.093 1.00 76.12 110 LYS A O 1
ATOM 815 N N . ASN A 1 111 ? 7.661 21.078 11.644 1.00 79.31 111 ASN A N 1
ATOM 816 C CA . ASN A 1 111 ? 9.101 21.076 11.922 1.00 79.31 111 ASN A CA 1
ATOM 817 C C . ASN A 1 111 ? 9.815 19.825 11.378 1.00 79.31 111 ASN A C 1
ATOM 819 O O . ASN A 1 111 ? 10.876 19.460 11.878 1.00 79.31 111 ASN A O 1
ATOM 823 N N . ILE A 1 112 ? 9.236 19.152 10.380 1.00 83.31 112 ILE A N 1
A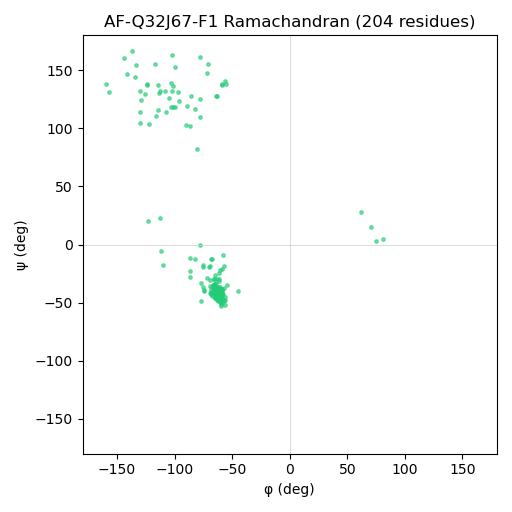TOM 824 C CA . ILE A 1 112 ? 9.845 17.971 9.762 1.00 83.31 112 ILE A CA 1
ATOM 825 C C . ILE A 1 112 ? 10.864 18.423 8.714 1.00 83.31 112 ILE A C 1
ATOM 827 O O . ILE A 1 112 ? 10.509 19.034 7.704 1.00 83.31 112 ILE A O 1
ATOM 831 N N . ASP A 1 113 ? 12.136 18.101 8.940 1.00 88.62 113 ASP A N 1
ATOM 832 C CA . ASP A 1 113 ? 13.193 18.321 7.955 1.00 88.62 113 ASP A CA 1
ATOM 833 C C . ASP A 1 113 ? 13.200 17.200 6.908 1.00 88.62 113 ASP A C 1
ATOM 835 O O . ASP A 1 113 ? 13.983 16.250 6.973 1.00 88.62 113 ASP A O 1
ATOM 839 N N . TYR A 1 114 ? 12.323 17.326 5.912 1.00 87.69 114 TYR A N 1
ATOM 840 C CA . TYR A 1 114 ? 12.209 16.367 4.814 1.00 87.69 114 TYR A CA 1
ATOM 841 C C . TYR A 1 114 ? 13.502 16.185 4.004 1.00 87.69 114 TYR A C 1
ATOM 843 O O . TYR A 1 114 ? 13.651 15.162 3.340 1.00 87.69 114 TYR A O 1
ATOM 851 N N . GLN A 1 115 ? 14.442 17.138 4.041 1.00 87.94 115 GLN A N 1
ATOM 852 C CA . GLN A 1 115 ? 15.708 17.023 3.306 1.00 87.94 115 GLN A CA 1
ATOM 853 C C . GLN A 1 115 ? 16.677 16.042 3.971 1.00 87.94 115 GLN A C 1
ATOM 855 O O . GLN A 1 115 ? 17.588 15.547 3.315 1.00 87.94 115 GLN A O 1
ATOM 860 N N . SER A 1 116 ? 16.471 15.732 5.250 1.00 88.75 116 SER A N 1
ATOM 861 C CA . SER A 1 116 ? 17.268 14.746 5.982 1.00 88.75 116 SER A CA 1
ATOM 862 C C . SER A 1 116 ? 16.745 13.311 5.835 1.00 88.75 116 SER A C 1
ATOM 864 O O . SER A 1 116 ? 17.437 12.360 6.201 1.00 88.75 116 SER A O 1
ATOM 866 N N . ILE A 1 117 ? 15.536 13.133 5.292 1.00 89.62 117 ILE A N 1
ATOM 867 C CA . ILE A 1 117 ? 14.833 11.849 5.301 1.00 89.62 117 ILE A CA 1
ATOM 868 C C . ILE A 1 117 ? 15.196 11.032 4.056 1.00 89.62 117 ILE A C 1
ATOM 870 O O . ILE A 1 117 ? 14.872 11.448 2.939 1.00 89.62 117 ILE A O 1
ATOM 874 N N . PRO A 1 118 ? 15.794 9.832 4.209 1.00 93.19 118 PRO A N 1
ATOM 875 C CA . PRO A 1 118 ? 16.237 9.022 3.075 1.00 93.19 118 PRO A CA 1
ATOM 876 C C . PRO A 1 118 ? 15.134 8.682 2.067 1.00 93.19 118 PRO A C 1
ATOM 878 O O . PRO A 1 118 ? 15.393 8.680 0.866 1.00 93.19 118 PRO A O 1
ATOM 881 N N . LEU A 1 119 ? 13.906 8.425 2.535 1.00 91.00 119 LEU A N 1
ATOM 882 C CA . LEU A 1 119 ? 12.766 8.111 1.667 1.00 91.00 119 LEU A CA 1
ATOM 883 C C . LEU A 1 119 ? 12.414 9.288 0.741 1.00 91.00 119 LEU A C 1
ATOM 885 O O . LEU A 1 119 ? 12.264 9.103 -0.467 1.00 91.00 119 LEU A O 1
ATOM 889 N N . VAL A 1 120 ? 12.355 10.505 1.289 1.00 95.25 120 VAL A N 1
ATOM 890 C CA . VAL A 1 120 ? 12.068 11.722 0.515 1.00 95.25 120 VAL A CA 1
ATOM 891 C C . VAL A 1 120 ? 13.221 12.046 -0.428 1.00 95.25 120 VAL A C 1
ATOM 893 O O . VAL A 1 120 ? 12.987 12.350 -1.595 1.00 95.25 120 VAL A O 1
ATOM 896 N N . LEU A 1 121 ? 14.468 11.917 0.034 1.00 96.06 121 LEU A N 1
ATOM 897 C CA . LEU A 1 121 ? 15.651 12.087 -0.811 1.00 96.06 121 LEU A CA 1
ATOM 898 C C . LEU A 1 121 ? 15.651 11.108 -1.991 1.00 96.06 121 LEU A C 1
ATOM 900 O O . LEU A 1 121 ? 15.954 11.502 -3.118 1.00 96.06 121 LEU A O 1
ATOM 904 N N . ALA A 1 122 ? 15.299 9.842 -1.768 1.00 95.94 122 ALA A N 1
ATOM 905 C CA . ALA A 1 122 ? 15.199 8.853 -2.836 1.00 95.94 122 ALA A CA 1
ATOM 906 C C . ALA A 1 122 ? 14.112 9.234 -3.853 1.00 95.94 122 ALA A C 1
ATOM 908 O O . ALA A 1 122 ? 14.373 9.223 -5.058 1.00 95.94 122 ALA A O 1
ATOM 909 N N . ALA A 1 123 ? 12.928 9.636 -3.384 1.00 96.62 123 ALA A N 1
ATOM 910 C CA . ALA A 1 123 ? 11.845 10.093 -4.252 1.00 96.62 123 ALA A CA 1
ATOM 911 C C . ALA A 1 123 ? 12.244 11.339 -5.064 1.00 96.62 123 ALA A C 1
ATOM 913 O O . ALA A 1 123 ? 11.953 11.431 -6.258 1.00 96.62 123 ALA A O 1
ATOM 914 N N . GLU A 1 124 ? 12.968 12.275 -4.452 1.00 97.12 124 GLU A N 1
ATOM 915 C CA . GLU A 1 124 ? 13.433 13.499 -5.104 1.00 97.12 124 GLU A CA 1
ATOM 916 C C . GLU A 1 124 ? 14.468 13.204 -6.202 1.00 97.12 124 GLU A C 1
ATOM 918 O O . GLU A 1 124 ? 14.381 13.740 -7.308 1.00 97.12 124 GLU A O 1
ATOM 923 N N . ASN A 1 125 ? 15.387 12.266 -5.954 1.00 97.50 125 ASN A N 1
ATOM 924 C CA . ASN A 1 125 ? 16.323 11.785 -6.972 1.00 97.50 125 ASN A CA 1
ATOM 925 C C . ASN A 1 125 ? 15.604 11.067 -8.127 1.00 97.50 125 ASN A C 1
ATOM 927 O O . ASN A 1 125 ? 15.985 11.232 -9.287 1.00 97.50 125 ASN A O 1
ATOM 931 N N . LEU A 1 126 ? 14.536 10.309 -7.850 1.00 96.56 126 LEU A N 1
ATOM 932 C CA . LEU A 1 126 ? 13.704 9.701 -8.896 1.00 96.56 126 LEU A CA 1
ATOM 933 C C . LEU A 1 126 ? 12.970 10.761 -9.725 1.00 96.56 126 LEU A C 1
ATOM 935 O O . LEU A 1 126 ? 12.930 10.660 -10.952 1.00 96.56 126 LEU A O 1
ATOM 939 N N . ARG A 1 127 ? 12.451 11.817 -9.086 1.00 97.81 127 ARG A N 1
ATOM 940 C CA . ARG A 1 127 ? 11.857 12.974 -9.773 1.00 97.81 127 ARG A CA 1
ATOM 941 C C . ARG A 1 127 ? 12.869 13.665 -10.682 1.00 97.81 127 ARG A C 1
ATOM 943 O O . ARG A 1 127 ? 12.547 13.956 -11.834 1.00 97.81 127 ARG A O 1
ATOM 950 N N . GLN A 1 128 ? 14.089 13.888 -10.199 1.00 97.88 128 GLN A N 1
ATOM 951 C CA . GLN A 1 128 ? 15.166 14.473 -10.994 1.00 97.88 128 GLN A CA 1
ATOM 952 C C . GLN A 1 128 ? 15.580 13.556 -12.158 1.00 97.88 128 GLN A C 1
ATOM 954 O O . GLN A 1 128 ? 15.747 14.013 -13.287 1.00 97.88 128 GLN A O 1
ATOM 959 N N . SER A 1 129 ? 15.672 12.245 -11.928 1.00 98.31 129 SER A N 1
ATOM 960 C CA . SER A 1 129 ? 15.928 11.261 -12.985 1.00 98.31 129 SER A CA 1
ATOM 961 C C . SER A 1 129 ? 14.849 11.300 -14.074 1.00 98.31 129 SER A C 1
ATOM 963 O O . SER A 1 129 ? 15.168 11.316 -15.265 1.00 98.31 129 SER A O 1
ATOM 965 N N . ALA A 1 130 ? 13.573 11.406 -13.687 1.00 98.00 130 ALA A N 1
ATOM 966 C CA . ALA A 1 130 ? 12.464 11.526 -14.628 1.00 98.00 130 ALA A CA 1
ATOM 967 C C . ALA A 1 130 ? 12.517 12.835 -15.440 1.00 98.00 130 ALA A C 1
ATOM 969 O O . ALA A 1 130 ? 12.217 12.816 -16.634 1.00 98.00 130 ALA A O 1
ATOM 970 N N . GLN A 1 131 ? 12.960 13.948 -14.840 1.00 98.12 131 GLN A N 1
ATOM 971 C CA . GLN A 1 131 ? 13.215 15.206 -15.559 1.00 98.12 131 GLN A CA 1
ATOM 972 C C . GLN A 1 131 ? 14.263 15.023 -16.663 1.00 98.12 131 GLN A C 1
ATOM 974 O O . GLN A 1 131 ? 13.990 15.337 -17.822 1.00 98.12 131 GLN A O 1
ATOM 979 N N . TYR A 1 132 ? 15.414 14.421 -16.347 1.00 98.44 132 TYR A N 1
ATOM 980 C CA . TYR A 1 132 ? 16.422 14.097 -17.362 1.00 98.44 132 TYR A CA 1
ATOM 981 C C . TYR A 1 132 ? 15.907 13.097 -18.405 1.00 98.44 132 TYR A C 1
ATOM 983 O O . TYR A 1 132 ? 16.308 13.146 -19.567 1.00 98.44 132 TYR A O 1
ATOM 991 N N . GLY A 1 133 ? 14.981 12.210 -18.032 1.00 98.06 133 GLY A N 1
ATOM 992 C CA . GLY A 1 133 ? 14.271 11.333 -18.966 1.00 98.06 133 GLY A CA 1
ATOM 993 C C . GLY A 1 133 ? 13.450 12.102 -20.008 1.00 98.06 133 GLY A C 1
ATOM 994 O O . GLY A 1 133 ? 13.490 11.764 -21.195 1.00 98.06 133 GLY A O 1
ATOM 995 N N . VAL A 1 134 ? 12.757 13.170 -19.597 1.00 98.50 134 VAL A N 1
ATOM 996 C CA . VAL A 1 134 ? 12.039 14.076 -20.512 1.00 98.50 134 VAL A CA 1
ATOM 997 C C . VAL A 1 134 ? 13.015 14.773 -21.449 1.00 98.50 134 VAL A C 1
ATOM 999 O O . VAL A 1 134 ? 12.800 14.767 -22.660 1.00 98.50 134 VAL A O 1
ATOM 1002 N N . GLU A 1 135 ? 14.102 15.333 -20.920 1.00 98.06 135 GLU A N 1
ATOM 1003 C CA . GLU A 1 135 ? 15.125 16.012 -21.723 1.00 98.06 135 GLU A CA 1
ATOM 1004 C C . GLU A 1 135 ? 15.778 15.067 -22.734 1.00 98.06 135 GLU A C 1
ATOM 1006 O O . GLU A 1 135 ? 15.866 15.391 -23.917 1.00 98.06 135 GLU A O 1
ATOM 1011 N N . LYS A 1 136 ? 16.141 13.853 -22.306 1.00 97.94 136 LYS A N 1
ATOM 1012 C CA . LYS A 1 136 ? 16.674 12.797 -23.174 1.00 97.94 136 LYS A CA 1
ATOM 1013 C C . LYS A 1 136 ? 15.693 12.414 -24.281 1.00 97.94 136 LYS A C 1
ATOM 1015 O O . LYS A 1 136 ? 16.106 12.151 -25.406 1.00 97.94 136 LYS A O 1
ATOM 1020 N N . THR A 1 137 ? 14.398 12.377 -23.983 1.00 97.44 137 THR A N 1
ATOM 1021 C CA . THR A 1 137 ? 13.373 12.044 -24.981 1.00 97.44 137 THR A CA 1
ATOM 1022 C C . THR A 1 137 ? 13.147 13.205 -25.948 1.00 97.44 137 THR A C 1
ATOM 1024 O O . THR A 1 137 ? 13.074 12.990 -27.153 1.00 97.44 137 THR A O 1
ATOM 1027 N N . LYS A 1 138 ? 13.148 14.452 -25.457 1.00 96.81 138 LYS A N 1
ATOM 1028 C CA . LYS A 1 138 ? 13.142 15.659 -26.300 1.00 96.81 138 LYS A CA 1
ATOM 1029 C C . LYS A 1 138 ? 14.389 15.743 -27.180 1.00 96.81 138 LYS A C 1
ATOM 1031 O O . LYS A 1 138 ? 14.302 16.223 -28.306 1.00 96.81 138 LYS A O 1
ATOM 1036 N N . ALA A 1 139 ? 15.530 15.232 -26.719 1.00 96.38 139 ALA A N 1
ATOM 1037 C CA . ALA A 1 139 ? 16.752 15.193 -27.512 1.00 96.38 139 ALA A CA 1
ATOM 1038 C C . ALA A 1 139 ? 16.604 14.368 -28.804 1.00 96.38 139 ALA A C 1
ATOM 1040 O O . ALA A 1 139 ? 17.329 14.621 -29.759 1.00 96.38 139 ALA A O 1
ATOM 1041 N N . GLN A 1 140 ? 15.633 13.450 -28.879 1.00 95.25 140 GLN A N 1
ATOM 1042 C CA . GLN A 1 140 ? 15.354 12.667 -30.088 1.00 95.25 140 GLN A CA 1
ATOM 1043 C C . GLN A 1 140 ? 14.804 13.500 -31.259 1.00 95.25 140 GLN A C 1
ATOM 1045 O O . GLN A 1 140 ? 14.772 13.011 -32.385 1.00 95.25 140 GLN A O 1
ATOM 1050 N N . TYR A 1 141 ? 14.387 14.751 -31.027 1.00 95.00 141 TYR A N 1
ATOM 1051 C CA . TYR A 1 141 ? 14.090 15.687 -32.118 1.00 95.00 141 TYR A CA 1
ATOM 1052 C C . TYR A 1 141 ? 15.345 16.146 -32.867 1.00 95.00 141 TYR A C 1
ATOM 1054 O O . TYR A 1 141 ? 15.242 16.657 -33.981 1.00 95.00 141 TYR A O 1
ATOM 1062 N N . TRP A 1 142 ? 16.520 15.999 -32.260 1.00 95.25 142 TRP A N 1
ATOM 1063 C CA . TRP A 1 142 ? 17.775 16.477 -32.816 1.00 95.25 142 TRP A CA 1
ATOM 1064 C C . TRP A 1 142 ? 18.560 15.346 -33.480 1.00 95.25 142 TRP A C 1
ATOM 1066 O O . TRP A 1 142 ? 18.442 14.185 -33.082 1.00 95.25 142 TRP A O 1
ATOM 1076 N N . PRO A 1 143 ? 19.406 15.668 -34.474 1.00 96.25 143 PRO A N 1
ATOM 1077 C CA . PRO A 1 143 ? 20.336 14.700 -35.022 1.00 96.25 143 PRO A CA 1
ATOM 1078 C C . PRO A 1 143 ? 21.288 14.154 -33.955 1.00 96.25 143 PRO A C 1
ATOM 1080 O O . PRO A 1 143 ? 21.851 14.911 -33.165 1.00 96.25 143 PRO A O 1
ATOM 1083 N N . THR A 1 144 ? 21.536 12.848 -33.976 1.00 95.81 144 THR A N 1
ATOM 1084 C CA . THR A 1 144 ? 22.571 12.217 -33.153 1.00 95.81 144 THR A CA 1
ATOM 1085 C C . THR A 1 144 ? 23.841 12.029 -33.970 1.00 95.81 144 THR A C 1
ATOM 1087 O O . THR A 1 144 ? 23.792 11.487 -35.079 1.00 95.81 144 THR A O 1
ATOM 1090 N N . LEU A 1 145 ? 24.978 12.436 -33.411 1.00 96.62 145 LEU A N 1
ATOM 1091 C CA . LEU A 1 145 ? 26.299 12.201 -33.986 1.00 96.62 145 LEU A CA 1
ATOM 1092 C C . LEU A 1 145 ? 26.969 11.047 -33.240 1.00 96.62 145 LEU A C 1
ATOM 1094 O O . LEU A 1 145 ? 27.008 11.035 -32.012 1.00 96.62 145 LEU A O 1
ATOM 1098 N N . SER A 1 146 ? 27.525 10.090 -33.976 1.00 97.00 146 SER A N 1
ATOM 1099 C CA . SER A 1 146 ? 28.355 9.026 -33.411 1.00 97.00 146 SER A CA 1
ATOM 1100 C C . SER A 1 146 ? 29.605 8.832 -34.254 1.00 97.00 146 SER A C 1
ATOM 1102 O O . SER A 1 146 ? 29.572 8.966 -35.474 1.00 97.00 146 SER A O 1
ATOM 1104 N N . ILE A 1 147 ? 30.719 8.525 -33.603 1.00 97.56 147 ILE A N 1
ATOM 1105 C CA . ILE A 1 147 ? 31.986 8.223 -34.262 1.00 97.56 147 ILE A CA 1
ATOM 1106 C C . ILE A 1 147 ? 32.310 6.754 -34.026 1.00 97.56 147 ILE A C 1
ATOM 1108 O O . ILE A 1 147 ? 32.181 6.254 -32.910 1.00 97.56 147 ILE A O 1
ATOM 1112 N N . GLN A 1 148 ? 32.682 6.051 -35.087 1.00 96.69 148 GLN A N 1
ATOM 1113 C CA . GLN A 1 148 ? 33.021 4.636 -35.045 1.00 96.69 148 GLN A CA 1
ATOM 1114 C C . GLN A 1 148 ? 34.363 4.444 -35.739 1.00 96.69 148 GLN A C 1
ATOM 1116 O O . GLN A 1 148 ? 34.592 4.980 -36.821 1.00 96.69 148 GLN A O 1
ATOM 1121 N N . GLY A 1 149 ? 35.262 3.708 -35.097 1.00 96.06 149 GLY A N 1
ATOM 1122 C CA . GLY A 1 149 ? 36.569 3.362 -35.639 1.00 96.06 149 GLY A CA 1
ATOM 1123 C C . GLY A 1 149 ? 36.731 1.851 -35.652 1.00 96.06 149 GLY A C 1
ATOM 1124 O O . GLY A 1 149 ? 36.350 1.182 -34.693 1.00 96.06 149 GLY A O 1
ATOM 1125 N N . GLY A 1 150 ? 37.285 1.316 -36.732 1.00 95.50 150 GLY A N 1
ATOM 1126 C CA . GLY A 1 150 ? 37.505 -0.112 -36.907 1.00 95.50 150 GLY A CA 1
ATOM 1127 C C . GLY A 1 150 ? 38.837 -0.373 -37.589 1.00 95.50 150 GLY A C 1
ATOM 1128 O O . GLY A 1 150 ? 39.282 0.410 -38.423 1.00 95.50 150 GLY A O 1
ATOM 1129 N N . LYS A 1 151 ? 39.475 -1.482 -37.224 1.00 96.56 151 LYS A N 1
ATOM 1130 C CA . LYS A 1 151 ? 40.717 -1.951 -37.834 1.00 96.56 151 LYS A CA 1
ATOM 1131 C C . LYS A 1 151 ? 40.554 -3.414 -38.204 1.00 96.56 151 LYS A C 1
ATOM 1133 O O . LYS A 1 151 ? 40.423 -4.261 -37.323 1.00 96.56 151 LYS A O 1
ATOM 1138 N N . THR A 1 152 ? 40.569 -3.705 -39.498 1.00 95.69 152 THR A N 1
ATOM 1139 C CA . THR A 1 152 ? 40.352 -5.055 -40.024 1.00 95.69 152 THR A CA 1
ATOM 1140 C C . THR A 1 152 ? 41.628 -5.562 -40.675 1.00 95.69 152 THR A C 1
ATOM 1142 O O . THR A 1 152 ? 42.239 -4.876 -41.492 1.00 95.69 152 THR A O 1
ATOM 1145 N N . ARG A 1 153 ? 42.056 -6.775 -40.313 1.00 94.44 153 ARG A N 1
ATOM 1146 C CA . ARG A 1 153 ? 43.173 -7.451 -40.976 1.00 94.44 153 ARG A CA 1
ATOM 1147 C C . ARG A 1 153 ? 42.634 -8.404 -42.025 1.00 94.44 153 ARG A C 1
ATOM 1149 O O . ARG A 1 153 ? 41.909 -9.336 -41.689 1.00 94.44 153 ARG A O 1
ATOM 1156 N N . TYR A 1 154 ? 43.066 -8.223 -43.263 1.00 92.62 154 TYR A N 1
ATOM 1157 C CA . TYR A 1 154 ? 42.787 -9.164 -44.337 1.00 92.62 154 TYR A CA 1
ATOM 1158 C C . TYR A 1 154 ? 44.017 -10.038 -44.577 1.00 92.62 154 TYR A C 1
ATOM 1160 O O . TYR A 1 154 ? 45.158 -9.559 -44.582 1.00 92.62 154 TYR A O 1
ATOM 1168 N N . GLN A 1 155 ? 43.789 -11.338 -44.746 1.00 91.06 155 GLN A N 1
ATOM 1169 C CA . GLN A 1 155 ? 44.821 -12.313 -45.076 1.00 91.06 155 GLN A CA 1
ATOM 1170 C C . GLN A 1 155 ? 44.335 -13.132 -46.269 1.00 91.06 155 GLN A C 1
ATOM 1172 O O . GLN A 1 155 ? 43.437 -13.958 -46.149 1.00 91.06 155 GLN A O 1
ATOM 1177 N N . THR A 1 156 ? 44.905 -12.840 -47.434 1.00 85.88 156 THR A N 1
ATOM 1178 C CA . THR A 1 156 ? 44.746 -13.626 -48.665 1.00 85.88 156 THR A CA 1
ATOM 1179 C C . THR A 1 156 ? 46.010 -14.467 -48.867 1.00 85.88 156 THR A C 1
ATOM 1181 O O . THR A 1 156 ? 47.035 -14.170 -48.250 1.00 85.88 156 THR A O 1
ATOM 1184 N N . SER A 1 157 ? 45.953 -15.501 -49.714 1.00 86.94 157 SER A N 1
ATOM 1185 C CA . SER A 1 157 ? 47.090 -16.383 -50.043 1.00 86.94 157 SER A CA 1
ATOM 1186 C C . SER A 1 157 ? 48.389 -15.625 -50.324 1.00 86.94 157 SER A C 1
ATOM 1188 O O . SER A 1 157 ? 49.443 -16.029 -49.845 1.00 86.94 157 SER A O 1
ATOM 1190 N N . ASP A 1 158 ? 48.298 -14.491 -51.024 1.00 86.31 158 ASP A N 1
ATOM 1191 C CA . ASP A 1 158 ? 49.468 -13.784 -51.557 1.00 86.31 158 ASP A CA 1
ATOM 1192 C C . ASP A 1 158 ? 49.744 -12.433 -50.874 1.00 86.31 158 ASP A C 1
ATOM 1194 O O . ASP A 1 158 ? 50.745 -11.777 -51.165 1.00 86.31 158 ASP A O 1
AT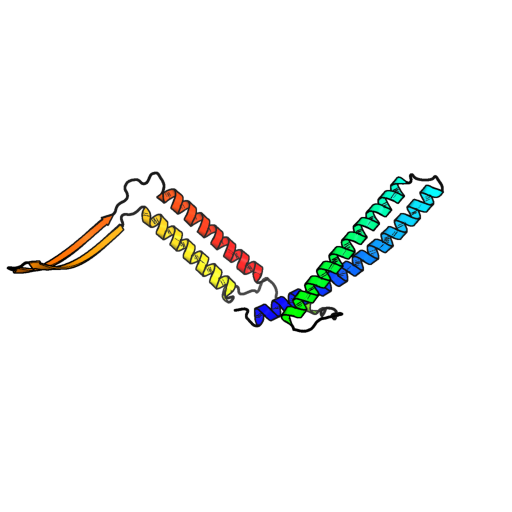OM 1198 N N . ARG A 1 159 ? 48.865 -11.975 -49.965 1.00 83.88 159 ARG A N 1
ATOM 1199 C CA . ARG A 1 159 ? 49.005 -10.664 -49.307 1.00 83.88 159 ARG A CA 1
ATOM 1200 C C . ARG A 1 159 ? 48.217 -10.569 -48.003 1.00 83.88 159 ARG A C 1
ATOM 1202 O O . ARG A 1 159 ? 47.048 -10.944 -47.937 1.00 83.88 159 ARG A O 1
ATOM 1209 N N . SER A 1 160 ? 48.833 -9.965 -46.986 1.00 88.88 160 SER A N 1
ATOM 1210 C CA . SER A 1 160 ? 48.130 -9.456 -45.804 1.00 88.88 160 SER A CA 1
ATOM 1211 C C . SER A 1 160 ? 48.242 -7.938 -45.750 1.00 88.88 160 SER A C 1
ATOM 1213 O O . SER A 1 160 ? 49.309 -7.383 -46.017 1.00 88.88 160 SER A O 1
ATOM 1215 N N . TYR A 1 161 ? 47.140 -7.267 -45.429 1.00 92.25 161 TYR A N 1
ATOM 1216 C CA . TYR A 1 161 ? 47.104 -5.823 -45.216 1.00 92.25 161 TYR A CA 1
ATOM 1217 C C . TYR A 1 161 ? 46.120 -5.470 -44.097 1.00 92.25 161 TYR A C 1
ATOM 1219 O O . TYR A 1 161 ? 45.255 -6.269 -43.727 1.00 92.25 161 TYR A O 1
ATOM 1227 N N . TRP A 1 162 ? 46.297 -4.274 -43.544 1.00 92.56 162 TRP A N 1
ATOM 1228 C CA . TRP A 1 162 ? 45.397 -3.683 -42.563 1.00 92.56 162 TRP A CA 1
ATOM 1229 C C . TRP A 1 162 ? 44.534 -2.629 -43.242 1.00 92.56 162 TRP A C 1
ATOM 1231 O O . TRP A 1 162 ? 45.033 -1.866 -44.067 1.00 92.56 162 TRP A O 1
ATOM 1241 N N . ASP A 1 163 ? 43.261 -2.608 -42.880 1.00 91.81 163 ASP A N 1
ATOM 1242 C CA . ASP A 1 163 ? 42.302 -1.586 -43.266 1.00 91.81 163 ASP A CA 1
ATOM 1243 C C . ASP A 1 163 ? 41.845 -0.856 -42.003 1.00 91.81 163 ASP A C 1
ATOM 1245 O O . ASP A 1 163 ? 41.185 -1.444 -41.140 1.00 91.81 163 ASP A O 1
ATOM 1249 N N . ASP A 1 164 ? 42.265 0.399 -41.885 1.00 95.69 164 ASP A N 1
ATOM 1250 C CA . ASP A 1 164 ? 41.956 1.279 -40.765 1.00 95.69 164 ASP A CA 1
ATOM 1251 C C . ASP A 1 164 ? 40.866 2.253 -41.224 1.00 95.69 164 ASP A C 1
ATOM 1253 O O . ASP A 1 164 ? 41.066 3.034 -42.154 1.00 95.69 164 ASP A O 1
ATOM 1257 N N . GLN A 1 165 ? 39.709 2.218 -40.570 1.00 94.69 165 GLN A N 1
ATOM 1258 C CA . GLN A 1 165 ? 38.548 3.022 -40.934 1.00 94.69 165 GLN A CA 1
ATOM 1259 C C . GLN A 1 165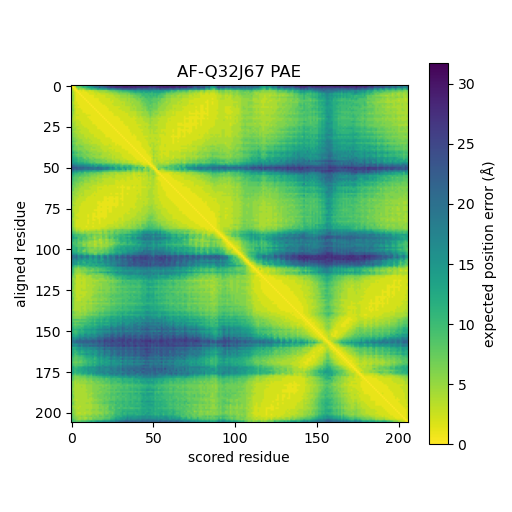 ? 38.093 3.873 -39.750 1.00 94.69 165 GLN A C 1
ATOM 1261 O O . GLN A 1 165 ? 38.000 3.395 -38.619 1.00 94.69 165 GLN A O 1
ATOM 1266 N N . LEU A 1 166 ? 37.759 5.132 -40.026 1.00 96.75 166 LEU A N 1
ATOM 1267 C CA . LEU A 1 166 ? 37.120 6.050 -39.087 1.00 96.75 166 LEU A CA 1
ATOM 1268 C C . LEU A 1 166 ? 35.894 6.655 -39.770 1.00 96.75 166 LEU A C 1
ATOM 1270 O O . LEU A 1 166 ? 36.003 7.231 -40.849 1.00 96.75 166 LEU A O 1
ATOM 1274 N N . GLN A 1 167 ? 34.729 6.511 -39.152 1.00 96.56 167 GLN A N 1
ATOM 1275 C CA . GLN A 1 167 ? 33.444 6.919 -39.706 1.00 96.56 167 GLN A CA 1
ATOM 1276 C C . GLN A 1 167 ? 32.725 7.842 -38.723 1.00 96.56 167 GLN A C 1
ATOM 1278 O O . GLN A 1 167 ? 32.565 7.513 -37.546 1.00 96.56 167 GLN A O 1
ATOM 1283 N N . LEU A 1 168 ? 32.261 8.990 -39.216 1.00 97.25 168 LEU A N 1
ATOM 1284 C CA . LEU A 1 168 ? 31.332 9.866 -38.507 1.00 97.25 168 LEU A CA 1
ATOM 1285 C C . LEU A 1 168 ? 29.925 9.610 -39.049 1.00 97.25 168 LEU A C 1
ATOM 1287 O O . LEU A 1 168 ? 29.659 9.831 -40.227 1.00 97.25 168 LEU A O 1
ATOM 1291 N N . ASN A 1 169 ? 29.028 9.160 -38.184 1.00 96.81 169 ASN A N 1
ATOM 1292 C CA . ASN A 1 169 ? 27.643 8.864 -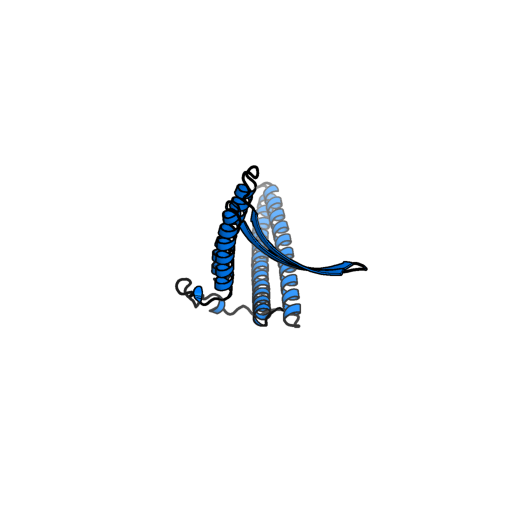38.511 1.00 96.81 169 ASN A CA 1
ATOM 1293 C C . ASN A 1 169 ? 26.738 9.962 -37.955 1.00 96.81 169 ASN A C 1
ATOM 1295 O O . ASN A 1 169 ? 26.758 10.241 -36.754 1.00 96.81 169 ASN A O 1
ATOM 1299 N N . VAL A 1 170 ? 25.918 10.549 -38.824 1.00 96.75 170 VAL A N 1
ATOM 1300 C CA . VAL A 1 170 ? 24.892 11.531 -38.458 1.00 96.75 170 VAL A CA 1
ATOM 1301 C C . VAL A 1 170 ? 23.530 10.914 -38.745 1.00 96.75 170 VAL A C 1
ATOM 1303 O O . VAL A 1 170 ? 23.205 10.638 -39.897 1.00 96.75 170 VAL A O 1
ATOM 1306 N N . ASN A 1 171 ? 22.730 10.691 -37.705 1.00 94.81 171 ASN A N 1
ATOM 1307 C CA . ASN A 1 171 ? 21.347 10.244 -37.848 1.00 94.81 171 ASN A CA 1
ATOM 1308 C C . ASN A 1 171 ? 20.418 11.411 -37.514 1.00 94.81 171 ASN A C 1
ATOM 1310 O O . ASN A 1 171 ? 20.416 11.876 -36.381 1.00 94.81 171 ASN A O 1
ATOM 1314 N N . ALA A 1 172 ? 19.672 11.899 -38.505 1.00 94.50 172 ALA A N 1
ATOM 1315 C CA . ALA A 1 172 ? 18.747 13.019 -38.365 1.00 94.50 172 ALA A CA 1
ATOM 1316 C C . ALA A 1 172 ? 17.337 12.561 -38.761 1.00 94.50 172 ALA A C 1
ATOM 1318 O O . ALA A 1 172 ? 17.061 12.394 -39.954 1.00 94.50 172 ALA A O 1
ATOM 1319 N N . PRO A 1 173 ? 16.439 12.325 -37.796 1.00 91.31 173 PRO A N 1
ATOM 1320 C CA . PRO A 1 173 ? 15.121 11.817 -38.116 1.00 91.31 173 PRO A CA 1
ATOM 1321 C C . PRO A 1 173 ? 14.264 12.988 -38.643 1.00 91.31 173 PRO A C 1
ATOM 1323 O O . PRO A 1 173 ? 13.896 13.894 -37.903 1.00 91.31 173 PRO A O 1
ATOM 1326 N N . LEU A 1 174 ? 13.955 12.989 -39.948 1.00 89.94 174 LEU A N 1
ATOM 1327 C CA . LEU A 1 174 ? 13.252 14.110 -40.603 1.00 89.94 174 LEU A CA 1
ATOM 1328 C C . LEU A 1 174 ? 11.756 14.162 -40.263 1.00 89.94 174 LEU A C 1
ATOM 1330 O O . LEU A 1 174 ? 11.192 15.236 -40.076 1.00 89.94 174 LEU A O 1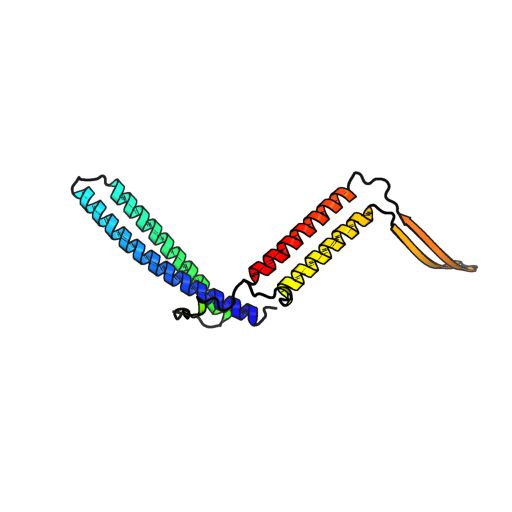
ATOM 1334 N N . TYR A 1 175 ? 11.109 12.998 -40.185 1.00 91.88 175 TYR A N 1
ATOM 1335 C CA . TYR A 1 175 ? 9.707 12.869 -39.795 1.00 91.88 175 TYR A CA 1
ATOM 1336 C C . TYR A 1 175 ? 9.428 11.458 -39.263 1.00 91.88 175 TYR A C 1
ATOM 1338 O O . TYR A 1 175 ? 9.818 10.480 -39.895 1.00 91.88 175 TYR A O 1
ATOM 1346 N N . GLN A 1 176 ? 8.768 11.343 -38.105 1.00 88.62 176 GLN A N 1
ATOM 1347 C CA . GLN A 1 176 ? 8.454 10.052 -37.458 1.00 88.62 176 GLN A CA 1
ATOM 1348 C C . GLN A 1 176 ? 6.950 9.865 -37.202 1.00 88.62 176 GLN A C 1
ATOM 1350 O O . GLN A 1 176 ? 6.566 9.120 -36.304 1.00 88.62 176 GLN A O 1
ATOM 1355 N N . GLY A 1 177 ? 6.080 10.595 -37.910 1.00 93.62 177 GLY A N 1
ATOM 1356 C CA . GLY A 1 177 ? 4.628 10.472 -37.719 1.00 93.62 177 GLY A CA 1
ATOM 1357 C C . GLY A 1 177 ? 4.142 10.842 -36.311 1.00 93.62 177 GLY A C 1
ATOM 1358 O O . GLY A 1 177 ? 3.153 10.293 -35.842 1.00 93.62 177 GLY A O 1
ATOM 1359 N N . GLY A 1 178 ? 4.855 11.726 -35.603 1.00 94.50 178 GLY A N 1
ATOM 1360 C CA . GLY A 1 178 ? 4.518 12.122 -34.229 1.00 94.50 178 GLY A CA 1
ATOM 1361 C C . GLY A 1 178 ? 4.985 11.152 -33.136 1.00 94.50 178 GLY A C 1
ATOM 1362 O O . GLY A 1 178 ? 4.712 11.403 -31.963 1.00 94.50 178 GLY A O 1
ATOM 1363 N N . ALA A 1 179 ? 5.726 10.089 -33.476 1.00 95.56 179 ALA A N 1
ATOM 1364 C CA . ALA A 1 179 ? 6.222 9.117 -32.498 1.00 95.56 179 ALA A CA 1
ATOM 1365 C C . ALA A 1 179 ? 7.053 9.768 -31.376 1.00 95.56 179 ALA A C 1
ATOM 1367 O O . ALA A 1 179 ? 6.813 9.495 -30.202 1.00 95.56 179 ALA A O 1
ATOM 1368 N N . VAL A 1 180 ? 7.974 10.681 -31.713 1.00 94.88 180 VAL A N 1
ATOM 1369 C CA . VAL A 1 180 ? 8.790 11.395 -30.710 1.00 94.88 180 VAL A CA 1
ATOM 1370 C C . VAL A 1 180 ? 7.914 12.272 -29.815 1.00 94.88 180 VAL A C 1
ATOM 1372 O O . VAL A 1 180 ? 8.100 12.296 -28.602 1.00 94.88 180 VAL A O 1
ATOM 1375 N N . SER A 1 181 ? 6.900 12.937 -30.371 1.00 96.75 181 SER A N 1
ATOM 1376 C CA . SER A 1 181 ? 5.963 13.747 -29.583 1.00 96.75 181 SER A CA 1
ATOM 1377 C C . SER A 1 181 ? 5.161 12.909 -28.591 1.00 96.75 181 SER A C 1
ATOM 1379 O O . SER A 1 181 ? 5.028 13.310 -27.436 1.00 96.75 181 SER A O 1
ATOM 1381 N N . ALA A 1 182 ? 4.696 11.727 -29.001 1.00 97.88 182 ALA A N 1
ATOM 1382 C CA . ALA A 1 182 ? 4.020 10.793 -28.105 1.00 97.88 182 ALA A CA 1
ATOM 1383 C C . ALA A 1 182 ? 4.953 10.294 -26.987 1.00 97.88 182 ALA A C 1
ATOM 1385 O O . ALA A 1 182 ? 4.559 10.264 -25.821 1.00 97.88 182 ALA A O 1
ATOM 1386 N N . GLN A 1 183 ? 6.211 9.975 -27.310 1.00 97.31 183 GLN A N 1
ATOM 1387 C CA . GLN A 1 183 ? 7.203 9.573 -26.307 1.00 97.31 183 GLN A CA 1
ATOM 1388 C C . GLN A 1 183 ? 7.526 10.704 -25.322 1.00 97.31 183 GLN A C 1
ATOM 1390 O O . GLN A 1 183 ? 7.651 10.457 -24.124 1.00 97.31 183 GLN A O 1
ATOM 1395 N N . VAL A 1 184 ? 7.620 11.953 -25.792 1.00 98.12 184 VAL A N 1
ATOM 1396 C CA . VAL A 1 184 ? 7.817 13.117 -24.915 1.00 98.12 184 VAL A CA 1
ATOM 1397 C C . VAL A 1 184 ? 6.636 13.287 -23.965 1.00 98.12 184 VAL A C 1
ATOM 1399 O O . VAL A 1 184 ? 6.854 13.443 -22.768 1.00 98.12 184 VAL A O 1
ATOM 1402 N N . GLN A 1 185 ? 5.398 13.195 -24.459 1.00 98.31 185 GLN A N 1
ATOM 1403 C CA . GLN A 1 185 ? 4.206 13.265 -23.605 1.00 98.31 185 GLN A CA 1
ATOM 1404 C C . GLN A 1 185 ? 4.187 12.146 -22.556 1.00 98.31 185 GLN A C 1
ATOM 1406 O O . GLN A 1 185 ? 3.854 12.390 -21.397 1.00 98.31 185 GLN A O 1
ATOM 1411 N N . GLN A 1 186 ? 4.591 10.931 -22.936 1.00 98.31 186 GLN A N 1
ATOM 1412 C CA . GLN A 1 186 ? 4.738 9.817 -22.002 1.00 98.31 186 GLN A CA 1
ATOM 1413 C C . GLN A 1 186 ? 5.793 10.116 -20.925 1.00 98.31 186 GLN A C 1
ATOM 1415 O O . GLN A 1 186 ? 5.527 9.920 -19.739 1.00 98.31 186 GLN A O 1
ATOM 1420 N N . ALA A 1 187 ? 6.968 10.619 -21.313 1.00 98.12 187 ALA A N 1
ATOM 1421 C CA . ALA A 1 187 ? 8.027 10.980 -20.374 1.00 98.12 187 ALA A CA 1
ATOM 1422 C C . ALA A 1 187 ? 7.588 12.106 -19.419 1.00 98.12 187 ALA A C 1
ATOM 1424 O O . ALA A 1 187 ? 7.858 12.041 -18.221 1.00 98.12 187 ALA A O 1
ATOM 1425 N N . GLU A 1 188 ? 6.862 13.112 -19.915 1.00 98.31 188 GLU A N 1
ATOM 1426 C CA . GLU A 1 188 ? 6.291 14.188 -19.091 1.00 98.31 188 GLU A CA 1
ATOM 1427 C C . GLU A 1 188 ? 5.229 13.653 -18.118 1.00 98.31 188 GLU A C 1
ATOM 1429 O O . GLU A 1 188 ? 5.145 14.098 -16.972 1.00 98.31 188 GLU A O 1
ATOM 1434 N N . GLY A 1 189 ? 4.443 12.656 -18.534 1.00 98.12 189 GLY A N 1
ATOM 1435 C CA . GLY A 1 189 ? 3.551 11.911 -17.644 1.00 98.12 189 GLY A CA 1
ATOM 1436 C C . GLY A 1 189 ? 4.316 11.206 -16.522 1.00 98.12 189 GLY A C 1
ATOM 1437 O O . GLY A 1 189 ? 3.964 11.351 -15.352 1.00 98.12 189 GLY A O 1
ATOM 1438 N N . GLN A 1 190 ? 5.410 10.518 -16.857 1.00 97.12 190 GLN A N 1
ATOM 1439 C CA . GLN A 1 190 ? 6.264 9.853 -15.872 1.00 97.12 190 GLN A CA 1
ATOM 1440 C C . GLN A 1 190 ? 6.892 10.848 -14.885 1.00 97.12 190 GLN A C 1
ATOM 1442 O O . GLN A 1 190 ? 6.922 10.586 -13.685 1.00 97.12 190 GLN A O 1
ATOM 1447 N N . GLN A 1 191 ? 7.328 12.017 -15.360 1.00 98.00 191 GLN A N 1
ATOM 1448 C CA . GLN A 1 191 ? 7.82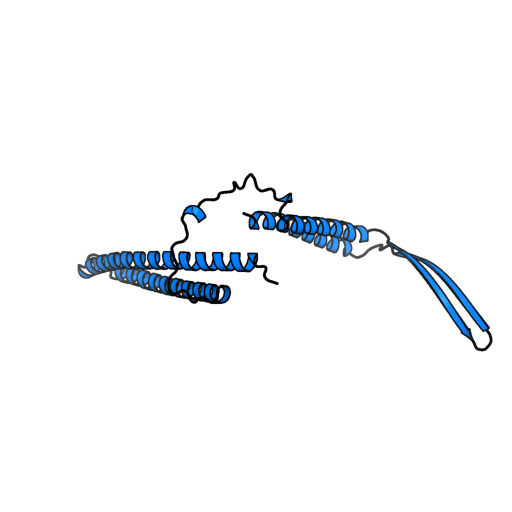9 13.097 -14.508 1.00 98.00 191 GLN A CA 1
ATOM 1449 C C . GLN A 1 191 ? 6.768 13.577 -13.506 1.00 98.00 191 GLN A C 1
ATOM 1451 O O . GLN A 1 191 ? 7.084 13.786 -12.334 1.00 98.00 191 GLN A O 1
ATOM 1456 N N . LYS A 1 192 ? 5.510 13.737 -13.941 1.00 97.81 192 LYS A N 1
ATOM 1457 C CA . LYS A 1 192 ? 4.399 14.117 -13.052 1.00 97.81 192 LYS A CA 1
ATOM 1458 C C . LYS A 1 192 ? 4.133 13.051 -11.992 1.00 97.81 192 LYS A C 1
ATOM 1460 O O . LYS A 1 192 ? 3.986 13.401 -10.826 1.00 97.81 192 LYS A O 1
ATOM 1465 N N . ILE A 1 193 ? 4.142 11.772 -12.373 1.00 97.81 193 ILE A N 1
ATOM 1466 C CA . ILE A 1 193 ? 4.009 10.652 -11.427 1.00 97.81 193 ILE A CA 1
ATOM 1467 C C . ILE A 1 193 ? 5.124 10.711 -10.379 1.00 97.81 193 ILE A C 1
ATOM 1469 O O . ILE A 1 193 ? 4.844 10.652 -9.186 1.00 97.81 193 ILE A O 1
ATOM 1473 N N . SER A 1 194 ? 6.378 10.897 -10.799 1.00 96.75 194 SER A N 1
ATOM 1474 C CA . SER A 1 194 ? 7.504 10.995 -9.865 1.00 96.75 194 SER A CA 1
ATOM 1475 C C . SER A 1 194 ? 7.429 12.234 -8.964 1.00 96.75 194 SER A C 1
ATOM 1477 O O . SER A 1 194 ? 7.864 12.178 -7.821 1.00 96.75 194 SER A O 1
ATOM 1479 N N . ALA A 1 195 ? 6.825 13.337 -9.418 1.00 96.50 195 ALA A N 1
ATOM 1480 C CA . ALA A 1 195 ? 6.541 14.478 -8.548 1.00 96.50 195 ALA A CA 1
ATOM 1481 C C . ALA A 1 195 ? 5.479 14.149 -7.482 1.00 96.50 195 ALA A C 1
ATOM 1483 O O . ALA A 1 195 ? 5.651 14.520 -6.324 1.00 96.50 195 ALA A O 1
ATOM 1484 N N . SER A 1 196 ? 4.422 13.412 -7.836 1.00 97.19 196 SER A N 1
ATOM 1485 C CA . SER A 1 196 ? 3.432 12.927 -6.865 1.00 97.19 196 SER A CA 1
ATOM 1486 C C . SER A 1 196 ? 4.027 11.927 -5.871 1.00 97.19 196 SER A C 1
ATOM 1488 O O . SER A 1 196 ? 3.659 11.951 -4.703 1.00 97.19 196 SER A O 1
ATOM 1490 N N . GLN A 1 197 ? 4.982 11.097 -6.299 1.00 95.31 197 GLN A N 1
ATOM 1491 C CA . GLN A 1 197 ? 5.697 10.172 -5.410 1.00 95.31 197 GLN A CA 1
ATOM 1492 C C . GLN A 1 197 ? 6.531 10.899 -4.351 1.00 95.31 197 GLN A C 1
ATOM 1494 O O . GLN A 1 197 ? 6.637 10.408 -3.233 1.00 95.31 197 GLN A O 1
ATOM 1499 N N . VAL A 1 198 ? 7.089 12.075 -4.661 1.00 95.94 198 VAL A N 1
ATOM 1500 C CA . VAL A 1 198 ? 7.758 12.912 -3.649 1.00 95.94 198 VAL A CA 1
ATOM 1501 C C . VAL A 1 198 ? 6.767 13.390 -2.596 1.00 95.94 198 VAL A C 1
ATOM 1503 O O . VAL A 1 198 ? 7.089 13.379 -1.413 1.00 95.94 198 VAL A O 1
ATOM 1506 N N . GLU A 1 199 ? 5.565 13.796 -3.005 1.00 93.88 199 GLU A N 1
ATOM 1507 C CA . GLU A 1 199 ? 4.540 14.222 -2.052 1.00 93.88 199 GLU A CA 1
ATOM 1508 C C . GLU A 1 199 ? 4.052 13.049 -1.199 1.00 93.88 199 GLU A C 1
ATOM 1510 O O . GLU A 1 199 ? 3.975 13.170 0.018 1.00 93.88 199 GLU A O 1
ATOM 1515 N N . GLN A 1 200 ? 3.831 11.885 -1.811 1.00 93.75 200 GLN A N 1
ATOM 1516 C CA . GLN A 1 200 ? 3.496 10.664 -1.084 1.00 93.75 200 GLN A CA 1
ATOM 1517 C C . GLN A 1 200 ? 4.588 10.289 -0.073 1.00 93.75 200 GLN A C 1
ATOM 1519 O O . GLN A 1 200 ? 4.278 10.062 1.087 1.00 93.75 200 GLN A O 1
ATOM 1524 N N . ALA A 1 201 ? 5.864 10.338 -0.461 1.00 92.94 201 ALA A N 1
ATOM 1525 C CA . ALA A 1 201 ? 6.980 10.049 0.439 1.00 92.94 201 ALA A CA 1
ATOM 1526 C C . ALA A 1 201 ? 7.058 11.007 1.639 1.00 92.94 201 ALA A C 1
ATOM 1528 O O . ALA A 1 201 ? 7.554 10.620 2.692 1.00 92.94 201 ALA A O 1
ATOM 1529 N N . LYS A 1 202 ? 6.599 12.257 1.497 1.00 90.88 202 LYS A N 1
ATOM 1530 C CA . LYS A 1 202 ? 6.484 13.192 2.626 1.00 90.88 202 LYS A CA 1
ATOM 1531 C C . LYS A 1 202 ? 5.291 12.868 3.515 1.00 90.88 202 LYS A C 1
ATOM 1533 O O . LYS A 1 202 ? 5.397 13.031 4.722 1.00 90.88 202 LYS A O 1
ATOM 1538 N N . LEU A 1 203 ? 4.176 12.432 2.933 1.00 87.50 203 LEU A N 1
ATOM 1539 C CA . LEU A 1 203 ? 2.993 12.020 3.686 1.00 87.50 203 LEU A CA 1
ATOM 1540 C C . LEU A 1 203 ? 3.230 10.718 4.456 1.00 87.50 203 LEU A C 1
ATOM 1542 O O . LEU A 1 203 ? 2.775 10.614 5.582 1.00 87.50 203 LEU A O 1
ATOM 1546 N N . ASP A 1 204 ? 3.993 9.781 3.894 1.00 84.94 204 ASP A N 1
ATOM 1547 C CA . ASP A 1 204 ? 4.356 8.511 4.542 1.00 84.94 204 ASP A CA 1
ATOM 1548 C C . ASP A 1 204 ? 5.305 8.701 5.747 1.00 84.94 204 ASP A C 1
ATOM 1550 O O . ASP A 1 204 ? 5.550 7.767 6.505 1.00 84.94 204 ASP A O 1
ATOM 1554 N N . VAL A 1 205 ? 5.876 9.899 5.913 1.00 80.75 205 VAL A N 1
ATOM 1555 C CA . VAL A 1 205 ? 6.698 10.282 7.074 1.00 80.75 205 VAL A CA 1
ATOM 1556 C C . VAL A 1 205 ? 5.847 10.810 8.235 1.00 80.75 205 VAL A C 1
ATOM 1558 O O . VAL A 1 205 ? 6.330 10.825 9.369 1.00 80.75 205 VAL A O 1
ATOM 1561 N N . LEU A 1 206 ? 4.634 11.298 7.947 1.00 73.50 206 LEU A N 1
ATOM 1562 C CA . LEU A 1 206 ? 3.712 11.850 8.945 1.00 73.50 206 LEU A CA 1
ATOM 1563 C C . LEU A 1 206 ? 3.072 10.731 9.767 1.00 73.50 206 LEU A C 1
ATOM 1565 O O . LEU A 1 206 ? 2.976 10.944 10.996 1.00 73.50 206 LEU A O 1
#